Protein AF-A0A6A5GHN6-F1 (afdb_monomer_lite)

InterPro domains:
  IPR012885 Sdz-33, F-box domain [PF07735] (132-190)
  IPR053222 Zygotic Embryogenesis-Associated Protein [PTHR22899] (22-190)

Organism: Caenorhabditis remanei (NCBI:txid31234)

Secondary structure (DSSP, 8-state):
---------------BTTTBEEEEEE-SS-PPP--BTTEEEEEE-HHHHS--HHHHHHHHHHHH--S-EEEEEE-S---THHHHHHTT-S-EEEEEE-TTS-HHHHHHHHHHHGGGBSEEEESS---SSHHHHHHHHTS--SEEEEEGGGSTT----HHHHHH---SEEEEES----HHHHHHHHHHHHHHHHHHTT--

Radius of gyration: 19.31 Å; chains: 1; bounding box: 62×44×47 Å

pLDDT: mean 74.33, std 20.84, range [21.44, 97.12]

Structure (mmCIF, N/CA/C/O backbone):
data_AF-A0A6A5GHN6-F1
#
_entry.id   AF-A0A6A5GHN6-F1
#
loop_
_atom_site.group_PDB
_atom_site.id
_atom_site.type_symbol
_atom_site.label_atom_id
_atom_site.label_alt_id
_atom_site.label_comp_id
_atom_site.label_asym_id
_atom_site.label_entity_id
_atom_site.label_seq_id
_atom_site.pdbx_PDB_ins_code
_atom_site.Cartn_x
_atom_site.Cartn_y
_atom_site.Cartn_z
_atom_site.occupancy
_atom_site.B_iso_or_equiv
_atom_site.auth_seq_id
_atom_site.auth_comp_id
_atom_site.auth_asym_id
_atom_site.auth_atom_id
_atom_site.pdbx_PDB_model_num
ATOM 1 N N . MET A 1 1 ? 20.511 21.324 3.237 1.00 23.14 1 MET A N 1
ATOM 2 C CA . MET A 1 1 ? 21.142 20.360 2.318 1.00 23.14 1 MET A CA 1
ATOM 3 C C . MET A 1 1 ? 19.994 19.611 1.678 1.00 23.14 1 MET A C 1
ATOM 5 O O . MET A 1 1 ? 19.338 18.844 2.365 1.00 23.14 1 MET A O 1
ATOM 9 N N . ILE A 1 2 ? 19.634 20.010 0.461 1.00 21.44 2 ILE A N 1
ATOM 10 C CA . ILE A 1 2 ? 18.519 19.430 -0.289 1.00 21.44 2 ILE A CA 1
ATOM 11 C C . ILE A 1 2 ? 19.122 18.239 -1.021 1.00 21.44 2 ILE A C 1
ATOM 13 O O . ILE A 1 2 ? 20.020 18.425 -1.838 1.00 21.44 2 ILE A O 1
ATOM 17 N N . VAL A 1 3 ? 18.722 17.038 -0.624 1.00 23.34 3 VAL A N 1
ATOM 18 C CA . VAL A 1 3 ? 19.011 15.818 -1.370 1.00 23.34 3 VAL A CA 1
ATOM 19 C C . VAL A 1 3 ? 17.744 15.553 -2.177 1.00 23.34 3 VAL A C 1
ATOM 21 O O . VAL A 1 3 ? 16.746 15.103 -1.620 1.00 23.34 3 VAL A O 1
ATOM 24 N N . ASP A 1 4 ? 17.761 15.955 -3.448 1.00 30.36 4 ASP A N 1
ATOM 25 C CA . ASP A 1 4 ? 16.767 15.541 -4.440 1.00 30.36 4 ASP A CA 1
ATOM 26 C C . ASP A 1 4 ? 16.992 14.050 -4.707 1.00 30.36 4 ASP A C 1
ATOM 28 O O . ASP A 1 4 ? 17.930 13.671 -5.405 1.00 30.36 4 ASP A O 1
ATOM 32 N N . ASN A 1 5 ? 16.168 13.197 -4.101 1.00 32.44 5 ASN A N 1
ATOM 33 C CA . ASN A 1 5 ? 16.196 11.757 -4.329 1.00 32.44 5 ASN A CA 1
ATOM 34 C C . ASN A 1 5 ? 15.092 11.379 -5.329 1.00 32.44 5 ASN A C 1
ATOM 36 O O . ASN A 1 5 ? 13.985 10.999 -4.943 1.00 32.44 5 ASN A O 1
ATOM 40 N N . ASP A 1 6 ? 15.419 11.441 -6.622 1.00 34.06 6 ASP A N 1
ATOM 41 C CA . ASP A 1 6 ? 14.614 10.945 -7.757 1.00 34.06 6 ASP A CA 1
ATOM 42 C C . ASP A 1 6 ? 14.561 9.395 -7.812 1.00 34.06 6 ASP A C 1
ATOM 44 O O . ASP A 1 6 ? 14.607 8.783 -8.877 1.00 34.06 6 ASP A O 1
ATOM 48 N N . HIS A 1 7 ? 14.523 8.704 -6.672 1.00 40.62 7 HIS A N 1
ATOM 49 C CA . HIS A 1 7 ? 14.551 7.240 -6.641 1.00 40.62 7 HIS A CA 1
ATOM 50 C C . HIS A 1 7 ? 13.175 6.646 -6.979 1.00 40.62 7 HIS A C 1
ATOM 52 O O . HIS A 1 7 ? 12.148 7.194 -6.600 1.00 40.62 7 HIS A O 1
ATOM 58 N N . PHE A 1 8 ? 13.143 5.522 -7.694 1.00 39.84 8 PHE A N 1
ATOM 59 C CA . PHE A 1 8 ? 11.939 4.714 -7.879 1.00 39.84 8 PHE A CA 1
ATOM 60 C C . PHE A 1 8 ? 12.312 3.252 -7.783 1.00 39.84 8 PHE A C 1
ATOM 62 O O . PHE A 1 8 ? 12.904 2.730 -8.722 1.00 39.84 8 PHE A O 1
ATOM 69 N N . ASP A 1 9 ? 11.945 2.607 -6.686 1.00 42.88 9 ASP A N 1
ATOM 70 C CA . ASP A 1 9 ? 12.123 1.169 -6.523 1.00 42.88 9 ASP A CA 1
ATOM 71 C C . ASP A 1 9 ? 10.815 0.462 -6.874 1.00 42.88 9 ASP A C 1
ATOM 73 O O . ASP A 1 9 ? 9.755 0.876 -6.405 1.00 42.88 9 ASP A O 1
ATOM 77 N N . VAL A 1 10 ? 10.908 -0.583 -7.698 1.00 41.34 10 VAL A N 1
ATOM 78 C CA . VAL A 1 10 ? 9.821 -1.523 -8.002 1.00 41.34 10 VAL A CA 1
ATOM 79 C C . VAL A 1 10 ? 10.346 -2.930 -7.851 1.00 41.34 10 VAL A C 1
ATOM 81 O O . VAL A 1 10 ? 10.791 -3.559 -8.807 1.00 41.34 10 VAL A O 1
ATOM 84 N N . SER A 1 11 ? 10.230 -3.463 -6.648 1.00 42.34 11 SER A N 1
ATOM 85 C CA . SER A 1 11 ? 10.469 -4.881 -6.420 1.00 42.34 11 SER A CA 1
ATOM 86 C C . SER A 1 11 ? 9.299 -5.697 -6.949 1.00 42.34 11 SER A C 1
ATOM 88 O O . SER A 1 11 ? 8.228 -5.674 -6.358 1.00 42.34 11 SER A O 1
ATOM 90 N N . VAL A 1 12 ? 9.515 -6.408 -8.062 1.00 41.69 12 VAL A N 1
ATOM 91 C CA . VAL A 1 12 ? 8.573 -7.390 -8.616 1.00 41.69 12 VAL A CA 1
ATOM 92 C C . VAL A 1 12 ? 9.013 -8.792 -8.217 1.00 41.69 12 VAL A C 1
ATOM 94 O O . VAL A 1 12 ? 10.046 -9.266 -8.686 1.00 41.69 12 VAL A O 1
ATOM 97 N N . ARG A 1 13 ? 8.225 -9.467 -7.374 1.00 39.72 13 ARG A N 1
ATOM 98 C CA . ARG A 1 13 ? 8.432 -10.887 -7.047 1.00 39.72 13 ARG A CA 1
ATOM 99 C C . ARG A 1 13 ? 7.553 -11.762 -7.946 1.00 39.72 13 ARG A C 1
ATOM 101 O O . ARG A 1 13 ? 6.343 -11.553 -8.021 1.00 39.72 13 ARG A O 1
ATOM 108 N N . PHE A 1 14 ? 8.151 -12.763 -8.585 1.00 34.31 14 PHE A N 1
ATOM 109 C CA . PHE A 1 14 ? 7.440 -13.833 -9.289 1.00 34.31 14 PHE A CA 1
ATOM 110 C C . PHE A 1 14 ? 7.629 -15.137 -8.512 1.00 34.31 14 PHE A C 1
ATOM 112 O O . PHE A 1 14 ? 8.767 -15.509 -8.233 1.00 34.31 14 PHE A O 1
ATOM 119 N N . GLU A 1 15 ? 6.546 -15.831 -8.159 1.00 32.88 15 GLU A N 1
ATOM 120 C CA . GLU A 1 15 ? 6.630 -17.216 -7.686 1.00 32.88 15 GLU A CA 1
ATOM 121 C C . GLU A 1 15 ? 6.220 -18.151 -8.821 1.00 32.88 15 GLU A C 1
ATOM 123 O O . GLU A 1 15 ? 5.037 -18.326 -9.111 1.00 32.88 15 GLU A O 1
ATOM 128 N N . TRP A 1 16 ? 7.204 -18.795 -9.453 1.00 28.53 16 TRP A N 1
ATOM 129 C CA . TRP A 1 16 ? 6.937 -20.088 -10.072 1.00 28.53 16 TRP A CA 1
ATOM 130 C C . TRP A 1 16 ? 6.946 -21.136 -8.957 1.00 28.53 16 TRP A C 1
ATOM 132 O O . TRP A 1 16 ? 7.770 -21.072 -8.047 1.00 28.53 16 TRP A O 1
ATOM 142 N N . CYS A 1 17 ? 6.009 -22.085 -8.996 1.00 31.08 17 CYS A N 1
ATOM 143 C CA . CYS A 1 17 ? 5.884 -23.172 -8.024 1.00 31.08 17 CYS A CA 1
ATOM 144 C C . CYS A 1 17 ? 7.248 -23.827 -7.707 1.00 31.08 17 CYS A C 1
ATOM 146 O O . CYS A 1 17 ? 7.702 -24.668 -8.483 1.00 31.08 17 CYS A O 1
ATOM 148 N N . ARG A 1 18 ? 7.827 -23.444 -6.550 1.00 31.31 18 ARG A N 1
ATOM 149 C CA . ARG A 1 18 ? 9.074 -23.860 -5.856 1.00 31.31 18 ARG A CA 1
ATOM 150 C C . ARG A 1 18 ? 9.992 -22.656 -5.598 1.00 31.31 18 ARG A C 1
ATOM 152 O O . ARG A 1 18 ? 10.897 -22.418 -6.374 1.00 31.31 18 ARG A O 1
ATOM 159 N N . ALA A 1 19 ? 9.746 -21.950 -4.489 1.00 34.22 19 ALA A N 1
ATOM 160 C CA . ALA A 1 19 ? 10.687 -21.188 -3.642 1.00 34.22 19 ALA A CA 1
ATOM 161 C C . ALA A 1 19 ? 11.939 -20.520 -4.273 1.00 34.22 19 ALA A C 1
ATOM 163 O O . ALA A 1 19 ? 12.958 -20.382 -3.601 1.00 34.22 19 ALA A O 1
ATOM 164 N N . GLU A 1 20 ? 11.868 -20.066 -5.519 1.00 39.41 20 GLU A N 1
ATOM 165 C CA . GLU A 1 20 ? 12.903 -19.295 -6.199 1.00 39.41 20 GLU A CA 1
ATOM 166 C C . GLU A 1 20 ? 12.237 -18.023 -6.726 1.00 39.41 20 GLU A C 1
ATOM 168 O O . GLU A 1 20 ? 11.388 -18.069 -7.615 1.00 39.41 20 GLU A O 1
ATOM 173 N N . GLY A 1 21 ? 12.569 -16.885 -6.114 1.00 41.06 21 GLY A N 1
ATOM 174 C CA . GLY A 1 21 ? 12.041 -15.575 -6.484 1.00 41.06 21 GLY A CA 1
ATOM 175 C C . GLY A 1 21 ? 13.171 -14.650 -6.916 1.00 41.06 21 GLY A C 1
ATOM 176 O O . GLY A 1 21 ? 14.205 -14.566 -6.251 1.00 41.06 21 GLY A O 1
ATOM 177 N N .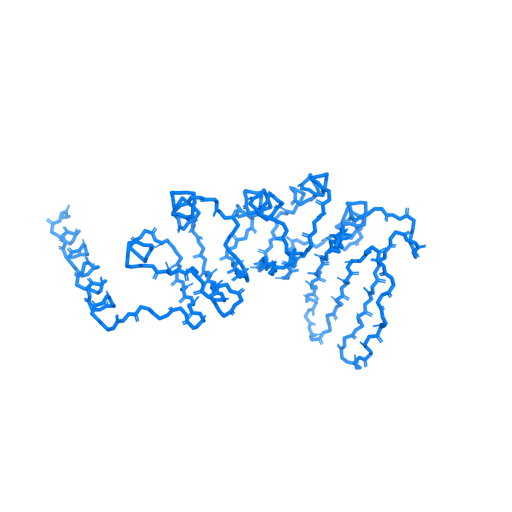 LEU A 1 22 ? 12.975 -13.937 -8.021 1.00 47.72 22 LEU A N 1
ATOM 178 C CA . LEU A 1 22 ? 13.849 -12.835 -8.418 1.00 47.72 22 LEU A CA 1
ATOM 179 C C . LEU A 1 22 ? 13.314 -11.554 -7.778 1.00 47.72 22 LEU A C 1
ATOM 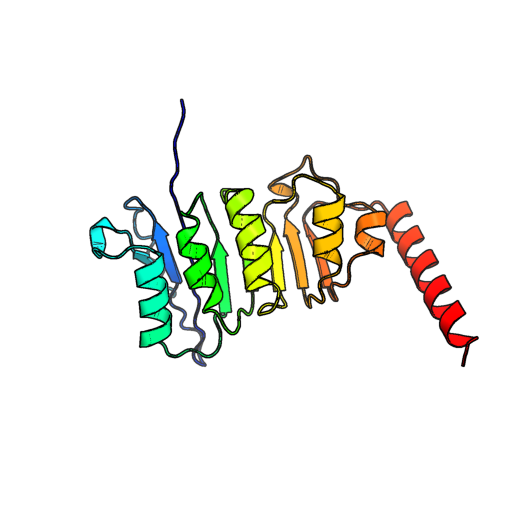181 O O . LEU A 1 22 ? 12.111 -11.305 -7.818 1.00 47.72 22 LEU A O 1
ATOM 185 N N . LYS A 1 23 ? 14.203 -10.779 -7.151 1.00 51.06 23 LYS A N 1
ATOM 186 C CA . LYS A 1 23 ? 13.906 -9.432 -6.659 1.00 51.06 23 LYS A CA 1
ATOM 187 C C . LYS A 1 23 ? 14.682 -8.451 -7.515 1.00 51.06 23 LYS A C 1
ATOM 189 O O . LYS A 1 23 ? 15.912 -8.519 -7.586 1.00 51.06 23 LYS A O 1
ATOM 194 N N . TYR A 1 24 ? 13.954 -7.571 -8.176 1.00 55.91 24 TYR A N 1
ATOM 195 C CA . TYR A 1 24 ? 14.536 -6.542 -9.017 1.00 55.91 24 TYR A CA 1
ATOM 196 C C . TYR A 1 24 ? 14.391 -5.203 -8.321 1.00 55.91 24 TYR A C 1
ATOM 198 O O . TYR A 1 24 ? 13.278 -4.811 -8.018 1.00 55.91 24 TYR A O 1
ATOM 206 N N . PHE A 1 25 ? 15.499 -4.525 -8.051 1.00 51.06 25 PHE A N 1
ATOM 207 C CA . PHE A 1 25 ? 15.474 -3.185 -7.473 1.00 51.06 25 PHE A CA 1
ATOM 208 C C . PHE A 1 25 ? 15.698 -2.177 -8.584 1.00 51.06 25 PHE A C 1
ATOM 210 O O . PHE A 1 25 ? 16.578 -2.381 -9.422 1.00 51.06 25 PHE A O 1
ATOM 217 N N . PHE A 1 26 ? 14.944 -1.086 -8.586 1.00 54.56 26 PHE A N 1
ATOM 218 C CA . PHE A 1 26 ? 15.193 0.008 -9.517 1.00 54.56 26 PHE A CA 1
ATOM 219 C C . PHE A 1 26 ? 15.742 1.199 -8.734 1.00 54.56 26 PHE A C 1
ATOM 221 O O . PHE A 1 26 ? 15.192 1.593 -7.717 1.00 54.56 26 PHE A O 1
ATOM 228 N N . ASN A 1 27 ? 16.891 1.723 -9.151 1.00 48.34 27 ASN A N 1
ATOM 229 C CA . ASN A 1 27 ? 17.526 2.867 -8.496 1.00 48.34 27 ASN A CA 1
ATOM 230 C C . ASN A 1 27 ? 17.966 3.876 -9.556 1.00 48.34 27 ASN A C 1
ATOM 232 O O . ASN A 1 27 ? 18.156 3.519 -10.715 1.00 48.34 27 ASN A O 1
ATOM 236 N N . THR A 1 28 ? 18.139 5.142 -9.187 1.00 39.94 28 THR A N 1
ATOM 237 C CA . THR A 1 28 ? 18.822 6.117 -10.060 1.00 39.94 28 THR A CA 1
ATOM 238 C C . THR A 1 28 ? 20.337 6.103 -9.877 1.00 39.94 28 THR A C 1
ATOM 240 O O . THR A 1 28 ? 21.044 6.597 -10.745 1.00 39.94 28 THR A O 1
ATOM 243 N N . GLU A 1 29 ? 20.835 5.466 -8.813 1.00 40.66 29 GLU A N 1
ATOM 244 C CA . GLU A 1 29 ? 22.260 5.337 -8.495 1.00 40.66 29 GLU A CA 1
ATOM 245 C C . GLU A 1 29 ? 22.673 3.863 -8.319 1.00 40.66 29 GLU A C 1
ATOM 247 O O . GLU A 1 29 ? 21.842 2.960 -8.180 1.00 40.66 29 GLU A O 1
ATOM 252 N N . ASN A 1 30 ? 23.977 3.584 -8.360 1.00 44.19 30 ASN A N 1
ATOM 253 C CA . ASN A 1 30 ? 24.524 2.240 -8.162 1.00 44.19 30 ASN A CA 1
ATOM 254 C C . ASN A 1 30 ? 24.578 1.879 -6.664 1.00 44.19 30 ASN A C 1
ATOM 256 O O . ASN A 1 30 ? 25.466 2.334 -5.946 1.00 44.19 30 ASN A O 1
ATOM 260 N N . VAL A 1 31 ? 23.670 1.015 -6.197 1.00 50.28 31 VAL A N 1
ATOM 261 C CA . VAL A 1 31 ? 23.711 0.433 -4.839 1.00 50.28 31 VAL A CA 1
ATOM 262 C C . VAL A 1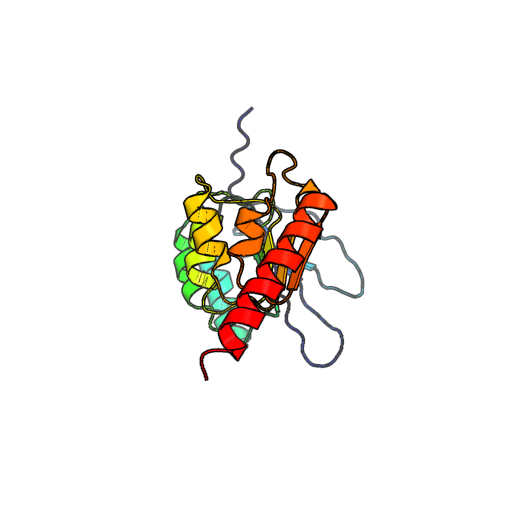 31 ? 24.493 -0.894 -4.865 1.00 50.28 31 VAL A C 1
ATOM 264 O O . VAL A 1 31 ? 24.285 -1.687 -5.788 1.00 50.28 31 VAL A O 1
ATOM 267 N N . PRO A 1 32 ? 25.387 -1.179 -3.892 1.00 50.12 32 PRO A N 1
ATOM 268 C CA . PRO A 1 32 ? 26.122 -2.443 -3.842 1.00 50.12 32 PRO A CA 1
ATOM 269 C C . PRO A 1 32 ? 25.181 -3.653 -3.773 1.00 50.12 32 PRO A C 1
ATOM 271 O O . PRO A 1 32 ? 24.308 -3.709 -2.910 1.00 50.12 32 PRO A O 1
ATOM 274 N N . ASN A 1 33 ? 25.389 -4.642 -4.648 1.00 53.19 33 ASN A N 1
ATOM 275 C CA . ASN A 1 33 ? 24.640 -5.902 -4.624 1.00 53.19 33 ASN A CA 1
ATOM 276 C C . ASN A 1 33 ? 24.859 -6.635 -3.288 1.00 53.19 33 ASN A C 1
ATOM 278 O O . ASN A 1 33 ? 25.983 -7.043 -2.980 1.00 53.19 33 ASN A O 1
ATOM 282 N N . LEU A 1 34 ? 23.789 -6.853 -2.522 1.00 49.34 34 LEU A N 1
ATOM 283 C CA . LEU A 1 34 ? 23.797 -7.714 -1.341 1.00 49.34 34 LEU A CA 1
ATOM 284 C C . LEU A 1 34 ? 23.504 -9.151 -1.795 1.00 49.34 34 LEU A C 1
ATOM 286 O O . LEU A 1 34 ? 22.380 -9.521 -2.109 1.00 49.34 34 LEU A O 1
ATOM 290 N N . VAL A 1 35 ? 24.540 -9.985 -1.893 1.00 39.56 35 VAL A N 1
ATOM 291 C CA . VAL A 1 35 ? 24.377 -11.368 -2.365 1.00 39.56 35 VAL A CA 1
ATOM 292 C C . VAL A 1 35 ? 23.944 -12.263 -1.203 1.00 39.56 35 VAL A C 1
ATOM 294 O O . VAL A 1 35 ? 24.737 -12.535 -0.302 1.00 39.56 35 VAL A O 1
ATOM 297 N N . ASN A 1 36 ? 22.714 -12.780 -1.247 1.00 41.12 36 ASN A N 1
ATOM 298 C CA . ASN A 1 36 ? 22.279 -13.906 -0.421 1.00 41.12 36 ASN A CA 1
ATOM 299 C C . ASN A 1 36 ? 21.852 -15.067 -1.333 1.00 41.12 36 ASN A C 1
ATOM 301 O O . ASN A 1 36 ? 21.099 -14.881 -2.279 1.00 41.12 36 ASN A O 1
ATOM 305 N N . VAL A 1 37 ? 22.340 -16.278 -1.067 1.00 35.94 37 VAL A N 1
ATOM 306 C CA . VAL A 1 37 ? 22.353 -17.415 -2.016 1.00 35.94 37 VAL A CA 1
ATOM 307 C C . VAL A 1 37 ? 20.949 -17.927 -2.404 1.00 35.94 37 VAL A C 1
ATOM 309 O O . VAL A 1 37 ? 20.817 -18.675 -3.367 1.00 35.94 37 VAL A O 1
ATOM 312 N N . MET A 1 38 ? 19.888 -17.484 -1.718 1.00 39.22 38 MET A N 1
ATOM 313 C CA . MET A 1 38 ? 18.491 -17.835 -2.028 1.00 39.22 38 MET A CA 1
ATOM 314 C C . MET A 1 38 ? 17.734 -16.785 -2.864 1.00 39.22 38 MET A C 1
ATOM 316 O O . MET A 1 38 ? 16.636 -17.072 -3.329 1.00 39.22 38 MET A O 1
ATOM 320 N N . PHE A 1 39 ? 18.297 -15.591 -3.083 1.00 44.75 39 PHE A N 1
ATOM 321 C CA . PHE A 1 39 ? 17.674 -14.520 -3.867 1.00 44.75 39 PHE A CA 1
ATOM 322 C C . PHE A 1 39 ? 18.726 -13.872 -4.770 1.00 44.75 39 PHE A C 1
ATOM 324 O O . PHE A 1 39 ? 19.699 -13.300 -4.286 1.00 44.75 39 PHE A O 1
ATOM 331 N N . GLN A 1 40 ? 18.544 -13.927 -6.093 1.00 49.19 40 GLN A N 1
ATOM 332 C CA . GLN A 1 40 ? 19.329 -13.058 -6.969 1.00 49.19 40 GLN A CA 1
ATOM 333 C C . GLN A 1 40 ? 18.712 -11.663 -6.926 1.00 49.19 40 GLN A C 1
ATOM 335 O O . GLN A 1 40 ? 17.753 -11.375 -7.641 1.00 49.19 40 GLN A O 1
ATOM 340 N N . GLU A 1 41 ? 19.258 -10.822 -6.057 1.00 53.91 41 GLU A N 1
ATOM 341 C CA . GLU A 1 41 ? 18.979 -9.392 -6.045 1.00 53.91 41 GLU A CA 1
ATOM 342 C C . GLU A 1 41 ? 19.691 -8.764 -7.244 1.00 53.91 41 GLU A C 1
ATOM 344 O O . GLU A 1 41 ? 20.914 -8.866 -7.384 1.00 53.91 41 GLU A O 1
ATOM 349 N N . ARG A 1 42 ? 18.919 -8.178 -8.163 1.00 55.47 42 ARG A N 1
ATOM 350 C CA . ARG A 1 42 ? 19.471 -7.434 -9.297 1.00 55.47 42 ARG A CA 1
ATOM 351 C C . ARG A 1 42 ? 18.957 -6.011 -9.280 1.00 55.47 42 ARG A C 1
ATOM 353 O O . ARG A 1 42 ? 17.768 -5.778 -9.471 1.00 55.47 42 ARG A O 1
ATOM 360 N N . THR A 1 43 ? 19.882 -5.078 -9.100 1.00 56.47 43 THR A N 1
ATOM 361 C CA . THR A 1 43 ? 19.602 -3.652 -9.221 1.00 56.47 43 THR A CA 1
ATOM 362 C C . THR A 1 43 ? 19.736 -3.221 -10.676 1.00 56.47 43 THR A C 1
ATOM 364 O O . THR A 1 43 ? 20.792 -3.389 -11.290 1.00 56.47 43 THR A O 1
ATOM 367 N N . PHE A 1 44 ? 18.679 -2.640 -11.226 1.00 58.03 44 PHE A N 1
ATOM 368 C CA . PHE A 1 44 ? 18.674 -2.005 -12.534 1.00 58.03 44 PHE A CA 1
ATOM 369 C C . PHE A 1 44 ? 18.547 -0.494 -12.365 1.00 58.03 44 PHE A C 1
ATOM 371 O O . PHE A 1 44 ? 17.689 0.004 -11.646 1.00 58.03 44 PHE A O 1
ATOM 378 N N . ASN A 1 45 ? 19.403 0.251 -13.047 1.00 57.72 45 ASN A N 1
ATOM 379 C CA . ASN A 1 45 ? 19.306 1.701 -13.135 1.00 57.72 45 ASN A CA 1
ATOM 380 C C . ASN A 1 45 ? 19.465 2.127 -14.594 1.00 57.72 45 ASN A C 1
ATOM 382 O O . ASN A 1 45 ? 19.837 1.314 -15.453 1.00 57.72 45 ASN A O 1
ATOM 386 N N . HIS A 1 46 ? 19.156 3.391 -14.885 1.00 55.94 46 HIS A N 1
ATOM 387 C CA . HIS A 1 46 ? 19.272 3.912 -16.245 1.00 55.94 46 HIS A CA 1
ATOM 388 C C . HIS A 1 46 ? 20.702 3.760 -16.788 1.00 55.94 46 HIS A C 1
ATOM 390 O O . HIS A 1 46 ? 20.878 3.368 -17.937 1.00 55.94 46 HIS A O 1
ATOM 396 N N . GLU A 1 47 ? 21.723 3.965 -15.953 1.00 61.34 47 GLU A N 1
ATOM 397 C CA . GLU A 1 47 ? 23.136 3.858 -16.344 1.00 61.34 47 GLU A CA 1
ATOM 398 C C . GLU A 1 47 ? 23.535 2.441 -16.788 1.00 61.34 47 GLU A C 1
ATOM 400 O O . GLU A 1 47 ? 24.248 2.273 -17.775 1.00 61.34 47 GLU A O 1
ATOM 405 N N . ASN A 1 48 ? 23.031 1.411 -16.108 1.00 66.00 48 ASN A N 1
ATOM 406 C CA . ASN A 1 48 ? 23.389 0.012 -16.354 1.00 66.00 48 ASN A CA 1
ATOM 407 C C . ASN A 1 48 ? 22.599 -0.617 -17.508 1.00 66.00 48 ASN A C 1
ATOM 409 O O . ASN A 1 48 ? 22.936 -1.710 -17.963 1.00 66.00 48 ASN A O 1
ATOM 413 N N . THR A 1 49 ? 21.516 0.023 -17.951 1.00 70.44 49 THR A N 1
ATOM 414 C CA . THR A 1 49 ? 20.532 -0.610 -18.841 1.00 70.44 49 THR A CA 1
ATOM 415 C C . THR A 1 49 ? 20.105 0.236 -20.034 1.00 70.44 49 THR A C 1
ATOM 417 O O . THR A 1 49 ? 19.584 -0.308 -21.003 1.00 70.44 49 THR A O 1
ATOM 420 N N . GLY A 1 50 ? 20.293 1.555 -19.969 1.00 76.31 50 GLY A N 1
ATOM 421 C CA . GLY A 1 50 ? 19.822 2.515 -20.965 1.00 76.31 50 GLY A CA 1
ATOM 422 C C . GLY A 1 50 ? 18.302 2.711 -21.007 1.00 76.31 50 GLY A C 1
ATOM 423 O O . GLY A 1 50 ? 17.825 3.497 -21.821 1.00 76.31 50 GLY A O 1
ATOM 424 N N . LEU A 1 51 ? 17.530 2.033 -20.155 1.00 76.19 51 LEU A N 1
ATOM 425 C CA . LEU A 1 51 ? 16.068 2.123 -20.131 1.00 76.19 51 LEU A CA 1
ATOM 426 C C . LEU A 1 51 ? 15.598 2.968 -18.944 1.00 76.19 51 LEU A C 1
ATOM 428 O O . LEU A 1 51 ? 16.244 3.011 -17.895 1.00 76.19 51 LEU A O 1
ATOM 432 N N . SER A 1 52 ? 14.480 3.669 -19.112 1.00 75.31 52 SER A N 1
ATOM 433 C CA . SER A 1 52 ? 13.779 4.309 -17.997 1.00 75.31 52 SER A CA 1
ATOM 434 C C . SER A 1 52 ? 13.036 3.263 -17.150 1.00 75.31 52 SER A C 1
ATOM 436 O O . SER A 1 52 ? 12.799 2.147 -17.625 1.00 75.31 52 SER A O 1
ATOM 438 N N . PRO A 1 53 ? 12.611 3.594 -15.917 1.00 72.12 53 PRO A N 1
ATOM 439 C CA . PRO A 1 53 ? 11.840 2.650 -15.112 1.00 72.12 53 PRO A CA 1
ATOM 440 C C . PRO A 1 53 ? 10.524 2.202 -15.768 1.00 72.12 53 PRO A C 1
ATOM 442 O O . PRO A 1 53 ? 10.176 1.027 -15.691 1.00 72.12 53 PRO A O 1
ATOM 445 N N . SER A 1 54 ? 9.834 3.103 -16.479 1.00 77.38 54 SER A N 1
ATOM 446 C CA . SER A 1 54 ? 8.637 2.777 -17.268 1.00 77.38 54 SER A CA 1
ATOM 447 C C . SER A 1 54 ? 8.939 1.746 -18.358 1.00 77.38 54 SER A C 1
ATOM 449 O O . SER A 1 54 ? 8.307 0.696 -18.413 1.00 77.38 54 SER A O 1
ATOM 451 N N . GLN A 1 55 ? 9.969 1.991 -19.177 1.00 82.50 55 GLN A N 1
ATOM 452 C CA . GLN A 1 55 ? 10.363 1.078 -20.260 1.00 82.50 55 GLN A CA 1
ATOM 453 C C . GLN A 1 55 ? 10.781 -0.298 -19.732 1.00 82.50 55 GLN A C 1
ATOM 455 O O . GLN A 1 55 ? 10.531 -1.321 -20.368 1.00 82.50 55 GLN A O 1
ATOM 460 N N . TRP A 1 56 ? 11.413 -0.339 -18.560 1.00 76.25 56 TRP A N 1
ATOM 461 C CA . TRP A 1 56 ? 11.746 -1.597 -17.906 1.00 76.25 56 TRP A CA 1
ATOM 462 C C . TRP A 1 56 ? 10.524 -2.356 -17.425 1.00 76.25 56 TRP A C 1
ATOM 464 O O . TRP A 1 56 ? 10.449 -3.559 -17.660 1.00 76.25 56 TRP A O 1
ATOM 474 N N . LEU A 1 57 ? 9.578 -1.689 -16.763 1.00 77.62 57 LEU A N 1
ATOM 475 C CA . LEU A 1 57 ? 8.359 -2.343 -16.304 1.00 77.62 57 LEU A CA 1
ATOM 476 C C . LEU A 1 57 ? 7.553 -2.884 -17.495 1.00 77.62 57 LEU A C 1
ATOM 478 O O . LEU A 1 57 ? 7.144 -4.041 -17.457 1.00 77.62 57 LEU A O 1
ATOM 482 N N . GLU A 1 58 ? 7.425 -2.122 -18.586 1.00 84.62 58 GLU A N 1
ATOM 483 C CA . GLU A 1 58 ? 6.846 -2.615 -19.847 1.00 84.62 58 GLU A CA 1
ATOM 484 C C . GLU A 1 58 ? 7.572 -3.867 -20.347 1.00 84.62 58 GLU A C 1
ATOM 486 O O . GLU A 1 58 ? 6.942 -4.878 -20.651 1.00 84.62 58 GLU A O 1
ATOM 491 N N . ARG A 1 59 ? 8.910 -3.833 -20.377 1.00 82.88 59 ARG A N 1
ATOM 492 C CA . ARG A 1 59 ? 9.721 -4.969 -20.819 1.00 82.88 59 ARG A CA 1
ATOM 493 C C . ARG A 1 59 ? 9.561 -6.188 -19.914 1.00 82.88 59 ARG A C 1
ATOM 495 O O . ARG A 1 59 ? 9.551 -7.305 -20.418 1.00 82.88 59 ARG A O 1
ATOM 502 N N . VAL A 1 60 ? 9.459 -6.001 -18.600 1.00 76.88 60 VAL A N 1
ATOM 503 C CA . VAL A 1 60 ? 9.216 -7.092 -17.649 1.00 76.88 60 VAL A CA 1
ATOM 504 C C . VAL A 1 60 ? 7.858 -7.718 -17.928 1.00 76.88 60 VAL A C 1
ATOM 506 O O . VAL A 1 60 ? 7.796 -8.931 -18.080 1.00 76.88 60 VAL A O 1
ATOM 509 N N . LEU A 1 61 ? 6.802 -6.914 -18.055 1.00 78.75 61 LEU A N 1
ATOM 510 C CA . LEU A 1 61 ? 5.460 -7.415 -18.357 1.00 78.75 61 LEU A CA 1
ATOM 511 C C . LEU A 1 61 ? 5.425 -8.176 -19.694 1.00 78.75 61 LEU A C 1
ATOM 513 O O . LEU A 1 61 ? 4.850 -9.261 -19.760 1.00 78.75 61 LEU A O 1
ATOM 517 N N . ASP A 1 62 ? 6.103 -7.656 -20.720 1.00 85.00 62 ASP A N 1
ATOM 518 C CA . ASP A 1 62 ? 6.236 -8.280 -22.044 1.00 85.00 62 ASP A CA 1
ATOM 519 C C . ASP A 1 62 ? 7.010 -9.612 -22.006 1.00 85.00 62 ASP A C 1
ATOM 521 O O . ASP A 1 62 ? 6.574 -10.611 -22.574 1.00 85.00 62 ASP A O 1
ATOM 525 N N . VAL A 1 63 ? 8.151 -9.664 -21.306 1.00 78.56 63 VAL A N 1
ATOM 526 C CA . VAL A 1 63 ? 9.000 -10.870 -21.236 1.00 78.56 63 VAL A CA 1
ATOM 527 C C . VAL A 1 63 ? 8.393 -11.948 -20.356 1.00 78.56 63 VAL A C 1
ATOM 529 O O . VAL A 1 63 ? 8.455 -13.128 -20.703 1.00 78.56 63 VAL A O 1
ATOM 532 N N . THR A 1 64 ? 7.897 -11.574 -19.176 1.00 70.88 64 THR A N 1
ATOM 533 C CA . THR A 1 64 ? 7.442 -12.557 -18.191 1.00 70.88 64 THR A CA 1
ATOM 534 C C . THR A 1 64 ? 6.045 -13.061 -18.504 1.00 70.88 64 THR A C 1
ATOM 536 O O . THR A 1 64 ? 5.712 -14.168 -18.081 1.00 70.88 64 THR A O 1
ATOM 539 N N . ASN A 1 65 ? 5.238 -12.275 -19.232 1.00 72.62 65 ASN A N 1
ATOM 540 C CA . ASN A 1 65 ? 3.852 -12.586 -19.578 1.00 72.62 65 ASN A CA 1
ATOM 541 C C . ASN A 1 65 ? 3.045 -13.082 -18.359 1.00 72.62 65 ASN A C 1
ATOM 543 O O . ASN A 1 65 ? 2.232 -14.003 -18.449 1.00 72.62 65 ASN A O 1
ATOM 547 N N . CYS A 1 66 ? 3.345 -12.531 -17.181 1.00 69.25 66 CYS A N 1
ATOM 548 C CA . CYS A 1 66 ? 2.749 -12.964 -15.927 1.00 69.25 66 CYS A CA 1
ATOM 549 C C . CYS A 1 66 ? 1.364 -12.351 -15.739 1.00 69.25 66 CYS A C 1
ATOM 551 O O . CYS A 1 66 ? 1.172 -11.150 -15.904 1.00 69.25 66 CYS A O 1
ATOM 553 N N . GLU A 1 67 ? 0.413 -13.177 -15.304 1.00 73.19 67 GLU A N 1
ATOM 554 C CA . GLU A 1 67 ? -0.960 -12.741 -15.027 1.00 73.19 67 GLU A CA 1
ATOM 555 C C . GLU A 1 67 ? -1.076 -11.888 -13.756 1.00 73.19 67 GLU A C 1
ATOM 557 O O . GLU A 1 67 ? -2.081 -11.208 -13.566 1.00 73.19 67 GLU A O 1
ATOM 562 N N . SER A 1 68 ? -0.083 -11.945 -12.862 1.00 78.81 68 SER A N 1
ATOM 563 C CA . SER A 1 68 ? -0.055 -11.156 -11.631 1.00 78.81 68 SER A CA 1
ATOM 564 C C . SER A 1 68 ? 1.352 -10.931 -11.101 1.00 78.81 68 SER A C 1
ATOM 566 O O . SER A 1 68 ? 2.188 -11.833 -11.169 1.00 78.81 68 SER A O 1
ATOM 568 N N . LEU A 1 69 ? 1.574 -9.7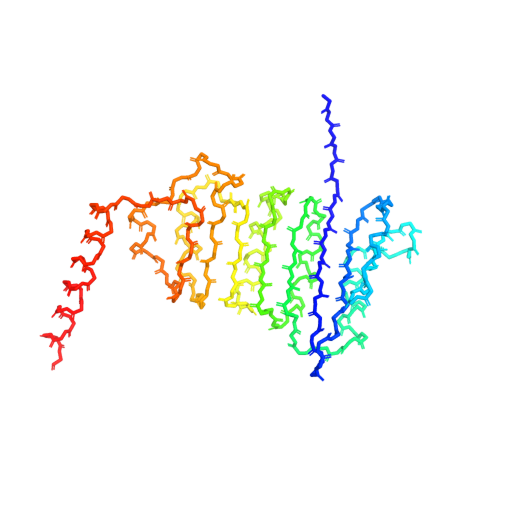72 -10.482 1.00 81.06 69 LEU A N 1
ATOM 569 C CA . LEU A 1 69 ? 2.780 -9.487 -9.704 1.00 81.06 69 LEU A CA 1
ATOM 570 C C . LEU A 1 69 ? 2.535 -9.792 -8.225 1.00 81.06 69 LEU A C 1
ATOM 572 O O . LEU A 1 69 ? 1.528 -9.351 -7.673 1.00 81.06 69 LEU A O 1
ATOM 576 N N . GLN A 1 70 ? 3.437 -10.528 -7.569 1.00 77.75 70 GLN A N 1
ATOM 577 C CA . GLN A 1 70 ? 3.219 -10.937 -6.176 1.00 77.75 70 GLN A CA 1
ATOM 578 C C . GLN A 1 70 ? 3.420 -9.776 -5.198 1.00 77.75 70 GLN A C 1
ATOM 580 O O . GLN A 1 70 ? 2.598 -9.533 -4.320 1.00 77.75 70 GLN A O 1
ATOM 585 N N . GLU A 1 71 ? 4.519 -9.055 -5.350 1.00 81.19 71 GLU A N 1
ATOM 586 C CA . GLU A 1 71 ? 4.807 -7.859 -4.572 1.00 81.19 71 GLU A CA 1
ATOM 587 C C . GLU A 1 71 ? 5.169 -6.750 -5.546 1.00 81.19 71 GLU A C 1
ATOM 589 O O . GLU A 1 71 ? 5.834 -7.012 -6.548 1.00 81.19 71 GLU A O 1
ATOM 594 N N . VAL A 1 72 ? 4.699 -5.544 -5.250 1.00 84.38 72 VAL A N 1
ATOM 595 C CA . VAL A 1 72 ? 5.116 -4.295 -5.881 1.00 84.38 72 VAL A CA 1
ATOM 596 C C . VAL A 1 72 ? 5.459 -3.346 -4.748 1.00 84.38 72 VAL A C 1
ATOM 598 O O . VAL A 1 72 ? 4.615 -3.064 -3.900 1.00 84.38 72 VAL A O 1
ATOM 601 N N . PHE A 1 73 ? 6.698 -2.882 -4.715 1.00 84.62 73 PHE A N 1
ATOM 602 C CA . PHE A 1 73 ? 7.143 -1.842 -3.794 1.00 84.62 73 PHE A CA 1
ATOM 603 C C . PHE A 1 73 ? 7.196 -0.533 -4.563 1.00 84.62 73 PHE A C 1
ATOM 605 O O . PHE A 1 73 ? 7.526 -0.557 -5.741 1.00 84.62 73 PHE A O 1
ATOM 612 N N . LEU A 1 74 ? 6.813 0.572 -3.935 1.00 85.50 74 LEU A N 1
ATOM 613 C CA . LEU A 1 74 ? 6.924 1.910 -4.499 1.00 85.50 74 LEU A CA 1
ATOM 614 C C . LEU A 1 74 ? 7.736 2.763 -3.526 1.00 85.50 74 LEU A C 1
ATOM 616 O O . LEU A 1 74 ? 7.281 3.007 -2.406 1.00 85.50 74 LEU A O 1
ATOM 620 N N . CYS A 1 75 ? 8.918 3.194 -3.963 1.00 81.00 75 CYS A N 1
ATOM 621 C CA . CYS A 1 75 ? 9.852 4.020 -3.188 1.00 81.00 75 CYS A CA 1
ATOM 622 C C . CYS A 1 75 ? 10.172 5.336 -3.908 1.00 81.00 75 CYS A C 1
ATOM 624 O O . CYS A 1 75 ? 9.954 5.457 -5.115 1.00 81.00 75 CYS A O 1
ATOM 626 N N . GLY A 1 76 ? 10.739 6.285 -3.161 1.00 75.88 76 GLY A N 1
ATOM 627 C CA . GLY A 1 76 ? 11.277 7.557 -3.650 1.00 75.88 76 GLY A CA 1
ATOM 628 C C . GLY A 1 76 ? 10.295 8.474 -4.400 1.00 75.88 76 GLY A C 1
ATOM 629 O O . GLY A 1 76 ? 9.095 8.501 -4.139 1.00 75.88 76 GLY A O 1
ATOM 630 N N . SER A 1 77 ? 10.796 9.286 -5.332 1.00 72.69 77 SER A N 1
ATOM 631 C CA . SER A 1 77 ? 10.002 10.266 -6.091 1.00 72.69 77 SER A CA 1
ATOM 632 C C . SER A 1 77 ? 10.050 10.001 -7.600 1.00 72.69 77 SER A C 1
ATOM 634 O O . SER A 1 77 ? 10.673 10.754 -8.347 1.00 72.69 77 SER A O 1
ATOM 636 N N . PRO A 1 78 ? 9.384 8.947 -8.093 1.00 69.06 78 PRO A N 1
ATOM 637 C CA . PRO A 1 78 ? 9.386 8.613 -9.509 1.00 69.06 78 PRO A CA 1
ATOM 638 C C . PRO A 1 78 ? 8.677 9.700 -10.303 1.00 69.06 78 PRO A C 1
ATOM 640 O O . PRO A 1 78 ? 7.700 10.301 -9.844 1.00 69.06 78 PRO A O 1
ATOM 643 N N . LYS A 1 79 ? 9.095 9.891 -11.555 1.00 69.31 79 LYS A N 1
ATOM 644 C CA . LYS A 1 79 ? 8.323 10.717 -12.485 1.00 69.31 79 LYS A CA 1
ATOM 645 C C . LYS A 1 79 ? 6.921 10.134 -12.645 1.00 69.31 79 LYS A C 1
ATOM 647 O O . LYS A 1 79 ? 6.766 8.932 -12.838 1.00 69.31 79 LYS A O 1
ATOM 652 N N . LEU A 1 80 ? 5.907 10.999 -12.673 1.00 67.38 80 LEU A N 1
ATOM 653 C CA . LEU A 1 80 ? 4.504 10.601 -12.856 1.00 67.38 80 LEU A CA 1
ATOM 654 C C . LEU A 1 80 ? 4.250 9.800 -14.147 1.00 67.38 80 LEU A C 1
ATOM 656 O O . LEU A 1 80 ? 3.259 9.085 -14.228 1.00 67.38 80 LEU A O 1
ATOM 660 N N . GLU A 1 81 ? 5.140 9.856 -15.142 1.00 70.44 81 GLU A N 1
ATOM 661 C CA . GLU A 1 81 ? 5.080 9.004 -16.344 1.00 70.44 81 GLU A CA 1
ATOM 662 C C . GLU A 1 81 ? 5.092 7.500 -16.018 1.00 70.44 81 GLU A C 1
ATOM 664 O O . GLU A 1 81 ? 4.523 6.696 -16.755 1.00 70.44 81 GLU A O 1
ATOM 669 N N . VAL A 1 82 ? 5.676 7.113 -14.882 1.00 76.00 82 VAL A N 1
ATOM 670 C CA . VAL A 1 82 ? 5.632 5.747 -14.349 1.00 76.00 82 VAL A CA 1
ATOM 671 C C . VAL A 1 82 ? 4.199 5.301 -14.047 1.00 76.00 82 VAL A C 1
ATOM 673 O O . VAL A 1 82 ? 3.867 4.132 -14.242 1.00 76.00 82 VAL A O 1
ATOM 676 N N . CYS A 1 83 ? 3.313 6.217 -13.642 1.00 81.31 83 CYS A N 1
ATOM 677 C CA . CYS A 1 83 ? 1.911 5.902 -13.366 1.00 81.31 83 CYS A CA 1
ATOM 678 C C . CYS A 1 83 ? 1.191 5.331 -14.597 1.00 81.31 83 CYS A C 1
ATOM 680 O O . CYS A 1 83 ? 0.365 4.433 -14.449 1.00 81.31 83 CYS A O 1
ATOM 682 N N . ASN A 1 84 ? 1.543 5.782 -15.808 1.00 83.19 84 ASN A N 1
ATOM 683 C CA . ASN A 1 84 ? 0.986 5.219 -17.044 1.00 83.19 84 ASN A CA 1
ATOM 684 C C . ASN A 1 84 ? 1.350 3.741 -17.200 1.00 83.19 84 ASN A C 1
ATOM 686 O O . ASN A 1 84 ? 0.551 2.956 -17.697 1.00 83.19 84 ASN A O 1
ATOM 690 N N . THR A 1 85 ? 2.541 3.359 -16.738 1.00 82.31 85 THR A N 1
ATOM 691 C CA . THR A 1 85 ? 3.000 1.970 -16.808 1.00 82.31 85 THR A CA 1
ATOM 692 C C . THR A 1 85 ? 2.381 1.123 -15.700 1.00 82.31 85 THR A C 1
ATOM 694 O O . THR A 1 85 ? 1.994 -0.015 -15.941 1.00 82.31 85 THR A O 1
ATOM 697 N N . LEU A 1 86 ? 2.198 1.687 -14.499 1.00 86.00 86 LEU A N 1
ATOM 698 C CA . LEU A 1 86 ? 1.443 1.030 -13.425 1.00 86.00 86 LEU A CA 1
ATOM 699 C C . LEU A 1 86 ? 0.003 0.711 -13.849 1.00 86.00 86 LEU A C 1
ATOM 701 O O . LEU A 1 86 ? -0.538 -0.308 -13.435 1.00 86.00 86 LEU A O 1
ATOM 705 N N . ALA A 1 87 ? -0.601 1.538 -14.707 1.00 89.38 87 ALA A N 1
ATOM 706 C CA . ALA A 1 87 ? -1.941 1.293 -15.238 1.00 89.38 87 ALA A CA 1
ATOM 707 C C . ALA A 1 87 ? -2.024 0.071 -16.176 1.00 89.38 87 ALA A C 1
ATOM 709 O O . ALA A 1 87 ? -3.124 -0.397 -16.458 1.00 89.38 87 ALA A O 1
ATOM 710 N N . LEU A 1 88 ? -0.887 -0.461 -16.643 1.00 88.50 88 LEU A N 1
ATOM 711 C CA . LEU A 1 88 ? -0.831 -1.708 -17.414 1.00 88.50 88 LEU A CA 1
ATOM 712 C C . LEU A 1 88 ? -0.938 -2.953 -16.523 1.00 88.50 88 LEU A C 1
ATOM 714 O O . LEU A 1 88 ? -1.160 -4.052 -17.031 1.00 88.50 88 LEU A O 1
ATOM 718 N N . LEU A 1 89 ? -0.768 -2.808 -15.204 1.00 87.44 89 LEU A N 1
ATOM 719 C CA . LEU A 1 89 ? -0.863 -3.919 -14.265 1.00 87.44 89 LEU A CA 1
ATOM 720 C C . LEU A 1 89 ? -2.310 -4.402 -14.178 1.00 87.44 89 LEU A C 1
ATOM 722 O O . LEU A 1 89 ? -3.208 -3.665 -13.783 1.00 87.44 89 LEU A O 1
ATOM 726 N N . THR A 1 90 ? -2.530 -5.669 -14.509 1.00 87.56 90 THR A N 1
ATOM 727 C CA . THR A 1 90 ? -3.861 -6.291 -14.469 1.00 87.56 90 THR A CA 1
ATOM 728 C C . THR A 1 90 ? -4.174 -6.924 -13.117 1.00 87.56 90 THR A C 1
ATOM 730 O O . THR A 1 90 ? -5.344 -7.046 -12.754 1.00 87.56 90 THR A O 1
ATOM 733 N N . LYS A 1 91 ? -3.143 -7.322 -12.360 1.00 88.06 91 LYS A N 1
ATOM 734 C CA . LYS A 1 91 ? -3.278 -7.901 -11.022 1.00 88.06 91 LYS A CA 1
ATOM 735 C C . LYS A 1 91 ? -1.996 -7.745 -10.207 1.00 88.06 91 LYS A C 1
ATOM 737 O O . LYS A 1 91 ? -0.908 -8.108 -10.654 1.00 88.06 91 LYS A O 1
ATOM 742 N N . VAL A 1 92 ? -2.149 -7.272 -8.976 1.00 89.56 92 VAL A N 1
ATOM 743 C CA . VAL A 1 92 ? -1.081 -7.164 -7.978 1.00 89.56 92 VAL A CA 1
ATOM 744 C C . VAL A 1 92 ? -1.559 -7.864 -6.712 1.00 89.56 92 VAL A C 1
ATOM 746 O O . VAL A 1 92 ? -2.648 -7.574 -6.227 1.00 89.56 92 VAL A O 1
ATOM 749 N N . CYS A 1 93 ? -0.788 -8.813 -6.185 1.00 87.69 93 CYS A N 1
ATOM 750 C CA . CYS A 1 93 ? -1.170 -9.498 -4.952 1.00 87.69 93 CYS A CA 1
ATOM 751 C C . CYS A 1 93 ? -0.978 -8.578 -3.745 1.00 87.69 93 CYS A C 1
ATOM 753 O O . CYS A 1 93 ? -1.907 -8.452 -2.956 1.00 87.69 93 CYS A O 1
ATOM 755 N N . ASN A 1 94 ? 0.181 -7.917 -3.631 1.00 88.75 94 ASN A N 1
ATOM 756 C CA . ASN A 1 94 ? 0.489 -7.008 -2.530 1.00 88.75 94 ASN A CA 1
ATOM 757 C C . ASN A 1 94 ? 1.219 -5.738 -3.005 1.00 88.75 94 ASN A C 1
ATOM 759 O O . ASN A 1 94 ? 2.293 -5.812 -3.607 1.00 88.75 94 ASN A O 1
ATOM 763 N N . LEU A 1 95 ? 0.643 -4.573 -2.701 1.00 93.75 95 LEU A N 1
ATOM 764 C CA . LEU A 1 95 ? 1.228 -3.259 -2.967 1.00 93.75 95 LEU A CA 1
ATOM 765 C C . LEU A 1 95 ? 1.816 -2.664 -1.682 1.00 93.75 95 LEU A C 1
ATOM 767 O O . LEU A 1 95 ? 1.111 -2.501 -0.691 1.00 93.75 95 LEU A O 1
ATOM 771 N N . ASN A 1 96 ? 3.081 -2.259 -1.724 1.00 92.69 96 ASN A N 1
ATOM 772 C CA . ASN A 1 96 ? 3.799 -1.677 -0.597 1.00 92.69 96 ASN A CA 1
ATOM 773 C C . ASN A 1 96 ? 4.176 -0.228 -0.929 1.00 92.69 96 ASN A C 1
ATOM 775 O O . ASN A 1 96 ? 4.972 0.013 -1.835 1.00 92.69 96 ASN A O 1
ATOM 779 N N . ILE A 1 97 ? 3.608 0.732 -0.199 1.00 93.00 97 ILE A N 1
ATOM 780 C CA . ILE A 1 97 ? 3.967 2.154 -0.291 1.00 93.00 97 ILE A CA 1
ATOM 781 C C . ILE A 1 97 ? 5.018 2.446 0.772 1.00 93.00 97 ILE A C 1
ATOM 783 O O . ILE A 1 97 ? 4.696 2.430 1.962 1.00 93.00 97 ILE A O 1
ATOM 787 N N . MET A 1 98 ? 6.254 2.701 0.351 1.00 88.56 98 MET A N 1
ATOM 788 C CA . MET A 1 98 ? 7.385 2.890 1.260 1.00 88.56 98 MET A CA 1
ATOM 789 C C . MET A 1 98 ? 7.437 4.315 1.832 1.00 88.56 98 MET A C 1
ATOM 791 O O . MET A 1 98 ? 6.815 5.237 1.308 1.00 88.56 98 MET A O 1
ATOM 795 N N . GLU A 1 99 ? 8.148 4.494 2.949 1.00 88.19 99 GLU A N 1
ATOM 796 C CA . GLU A 1 99 ? 8.216 5.764 3.695 1.00 88.19 99 GLU A CA 1
ATOM 797 C C . GLU A 1 99 ? 8.820 6.914 2.869 1.00 88.19 99 GLU A C 1
ATOM 799 O O . GLU A 1 99 ? 8.381 8.063 2.959 1.00 88.19 99 GLU A O 1
ATOM 804 N N . ASP A 1 100 ? 9.796 6.593 2.024 1.00 83.25 100 ASP A N 1
ATOM 805 C CA . ASP A 1 100 ? 10.495 7.524 1.143 1.00 83.25 100 ASP A CA 1
ATOM 8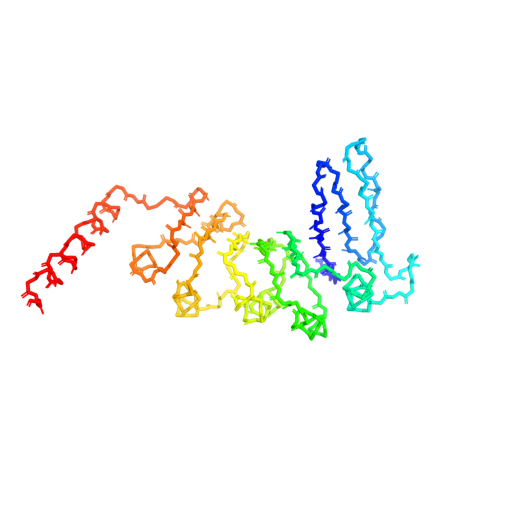06 C C . ASP A 1 100 ? 9.718 7.840 -0.147 1.00 83.25 100 ASP A C 1
ATOM 808 O O . ASP A 1 100 ? 10.128 8.712 -0.911 1.00 83.25 100 ASP A O 1
ATOM 812 N N . CYS A 1 101 ? 8.583 7.170 -0.383 1.00 84.62 101 CYS A N 1
ATOM 813 C CA . CYS A 1 101 ? 7.729 7.407 -1.539 1.00 84.62 101 CYS A CA 1
ATOM 814 C C . CYS A 1 101 ? 7.084 8.802 -1.474 1.00 84.62 101 CYS A C 1
ATOM 816 O O . CYS A 1 101 ? 6.471 9.138 -0.463 1.00 84.62 101 CYS A O 1
ATOM 818 N N . SER A 1 102 ? 7.137 9.624 -2.523 1.00 87.31 102 SER A N 1
ATOM 819 C CA . SER A 1 102 ? 6.494 10.947 -2.503 1.00 87.31 102 SER A CA 1
ATOM 820 C C . SER A 1 102 ? 4.970 10.838 -2.385 1.00 87.31 102 SER A C 1
ATOM 822 O O . SER A 1 102 ? 4.360 9.924 -2.942 1.00 87.31 102 SER A O 1
ATOM 824 N N . ASP A 1 103 ? 4.337 11.769 -1.660 1.00 91.62 103 ASP A N 1
ATOM 825 C CA . ASP A 1 103 ? 2.890 11.714 -1.385 1.00 91.62 103 ASP A CA 1
ATOM 826 C C . ASP A 1 103 ? 2.065 11.786 -2.673 1.00 91.62 103 ASP A C 1
ATOM 828 O O . ASP A 1 103 ? 1.131 11.008 -2.867 1.00 91.62 103 ASP A O 1
ATOM 832 N N . SER A 1 104 ? 2.451 12.672 -3.596 1.00 90.75 104 SER A N 1
ATOM 833 C CA . SER A 1 104 ? 1.766 12.850 -4.879 1.00 90.75 104 SER A CA 1
ATOM 834 C C . SER A 1 104 ? 1.836 11.595 -5.749 1.00 90.75 104 SER A C 1
ATOM 836 O O . SER A 1 104 ? 0.823 11.194 -6.329 1.00 90.75 104 SER A O 1
ATOM 838 N N . PHE A 1 105 ? 2.999 10.938 -5.811 1.00 88.69 105 PHE A N 1
ATOM 839 C CA . PHE A 1 105 ? 3.153 9.686 -6.545 1.00 88.69 105 PHE A CA 1
ATOM 840 C C . PHE A 1 105 ? 2.414 8.538 -5.856 1.00 88.69 105 PHE A C 1
ATOM 842 O O . PHE A 1 105 ? 1.645 7.836 -6.509 1.00 88.69 105 PHE A O 1
ATOM 849 N N . ALA A 1 106 ? 2.582 8.373 -4.541 1.00 92.12 106 ALA A N 1
ATOM 850 C CA . ALA A 1 106 ? 1.928 7.325 -3.763 1.00 92.12 106 ALA A CA 1
ATOM 851 C C . ALA A 1 106 ? 0.401 7.399 -3.878 1.00 92.12 106 ALA A C 1
ATOM 853 O O . ALA A 1 106 ? -0.248 6.393 -4.164 1.00 92.12 106 ALA A O 1
ATOM 854 N N . LYS A 1 107 ? -0.179 8.596 -3.724 1.00 93.94 107 LYS A N 1
ATOM 855 C CA . LYS A 1 107 ? -1.616 8.827 -3.898 1.00 93.94 107 LYS A CA 1
ATOM 856 C C . LYS A 1 107 ? -2.064 8.444 -5.305 1.00 93.94 107 LYS A C 1
ATOM 858 O O . LYS A 1 107 ? -3.030 7.697 -5.455 1.00 93.94 107 LYS A O 1
ATOM 863 N N . LYS A 1 108 ? -1.327 8.876 -6.335 1.00 92.50 108 LYS A N 1
ATOM 864 C CA . LYS A 1 108 ? -1.677 8.552 -7.721 1.00 92.50 108 LYS A CA 1
ATOM 865 C C . LYS A 1 108 ? -1.568 7.058 -8.024 1.00 92.50 108 LYS A C 1
ATOM 867 O O . LYS A 1 108 ? -2.413 6.504 -8.724 1.00 92.50 108 LYS A O 1
ATOM 872 N N . ALA A 1 109 ? -0.550 6.397 -7.489 1.00 91.75 109 ALA A N 1
ATOM 873 C CA . ALA A 1 109 ? -0.364 4.965 -7.640 1.00 91.75 109 ALA A CA 1
ATOM 874 C C . ALA A 1 109 ? -1.463 4.173 -6.920 1.00 91.75 109 ALA A C 1
ATOM 876 O O . ALA A 1 109 ? -1.982 3.216 -7.488 1.00 91.75 109 ALA A O 1
ATOM 877 N N . LEU A 1 110 ? -1.881 4.598 -5.722 1.00 94.75 110 LEU A N 1
ATOM 878 C CA . LEU A 1 110 ? -3.016 3.998 -5.020 1.00 94.75 110 LEU A CA 1
ATOM 879 C C . LEU A 1 110 ? -4.303 4.117 -5.842 1.00 94.75 110 LEU A C 1
ATOM 881 O O . LEU A 1 110 ? -5.011 3.123 -5.965 1.00 94.75 110 LEU A O 1
ATOM 885 N N . GLU A 1 111 ? -4.592 5.265 -6.460 1.00 93.44 111 GLU A N 1
ATOM 886 C CA . GLU A 1 111 ? -5.757 5.412 -7.353 1.00 93.44 111 GLU A CA 1
ATOM 887 C C . GLU A 1 111 ? -5.745 4.399 -8.510 1.00 93.44 111 GLU A C 1
ATOM 889 O O . GLU A 1 111 ? -6.782 3.831 -8.851 1.00 93.44 111 GLU A O 1
ATOM 894 N N . ILE A 1 112 ? -4.574 4.169 -9.109 1.00 92.81 112 ILE A N 1
ATOM 895 C CA . ILE A 1 112 ? -4.412 3.323 -10.299 1.00 92.81 112 ILE A CA 1
ATOM 896 C C . ILE A 1 112 ? -4.405 1.835 -9.949 1.00 92.81 112 ILE A C 1
ATOM 898 O O . ILE A 1 112 ? -5.001 1.035 -10.665 1.00 92.81 112 ILE A O 1
ATOM 902 N N . VAL A 1 113 ? -3.723 1.457 -8.866 1.00 92.06 113 VAL A N 1
ATOM 903 C CA . VAL A 1 113 ? -3.444 0.054 -8.532 1.00 92.06 113 VAL A CA 1
ATOM 904 C C . VAL A 1 113 ? -4.493 -0.531 -7.582 1.00 92.06 113 VAL A C 1
ATOM 906 O O . VAL A 1 113 ? -4.731 -1.735 -7.631 1.00 92.06 113 VAL A O 1
ATOM 909 N N . SER A 1 114 ? -5.188 0.280 -6.771 1.00 91.81 114 SER A N 1
ATOM 910 C CA . SER A 1 114 ? -6.242 -0.214 -5.857 1.00 91.81 114 SER A CA 1
ATOM 911 C C . SER A 1 114 ? -7.322 -1.078 -6.531 1.00 91.81 114 SER A C 1
ATOM 913 O O . SER A 1 114 ? -7.763 -2.035 -5.903 1.00 91.81 114 SER A O 1
ATOM 915 N N . PRO A 1 115 ? -7.751 -0.826 -7.786 1.00 92.81 115 PRO A N 1
ATOM 916 C CA . PRO A 1 115 ? -8.703 -1.701 -8.477 1.00 92.81 115 PRO A CA 1
ATOM 917 C C . PRO A 1 115 ? -8.179 -3.114 -8.779 1.00 92.81 115 PRO A C 1
ATOM 919 O O . PRO A 1 115 ? -8.981 -4.030 -8.957 1.00 92.81 115 PRO A O 1
ATOM 922 N N . VAL A 1 116 ? -6.857 -3.296 -8.857 1.00 93.00 116 VAL A N 1
ATOM 923 C CA . VAL A 1 116 ? -6.203 -4.555 -9.262 1.00 93.00 116 VAL A CA 1
ATOM 924 C C . VAL A 1 116 ? -5.424 -5.228 -8.128 1.00 93.00 116 VAL A C 1
ATOM 926 O O . VAL A 1 116 ? -4.822 -6.281 -8.343 1.00 93.00 116 VAL A O 1
ATOM 929 N N . THR A 1 117 ? -5.459 -4.660 -6.918 1.00 94.12 117 THR A N 1
ATOM 930 C CA . THR A 1 117 ? -4.929 -5.272 -5.694 1.00 94.12 117 THR A CA 1
ATOM 931 C C . THR A 1 117 ? -6.010 -5.430 -4.636 1.00 94.12 117 THR A C 1
ATOM 933 O O . THR A 1 117 ? -6.993 -4.694 -4.595 1.00 94.12 117 THR A O 1
ATOM 936 N N . ARG A 1 118 ? -5.824 -6.404 -3.744 1.00 93.31 118 ARG A N 1
ATOM 937 C CA . ARG A 1 118 ? -6.634 -6.536 -2.525 1.00 93.31 118 ARG A CA 1
ATOM 938 C C . ARG A 1 118 ? -5.794 -6.497 -1.256 1.00 93.31 118 ARG A C 1
ATOM 940 O O . ARG A 1 118 ? -6.369 -6.572 -0.173 1.00 93.31 118 ARG A O 1
ATOM 947 N N . GLU A 1 119 ? -4.476 -6.368 -1.369 1.00 96.31 119 GLU A N 1
ATOM 948 C CA . GLU A 1 119 ? -3.584 -6.260 -0.220 1.00 96.31 119 GLU A CA 1
ATOM 949 C C . GLU A 1 119 ? -2.681 -5.041 -0.375 1.00 96.31 119 GLU A C 1
ATOM 951 O O . GLU A 1 119 ? -2.066 -4.825 -1.426 1.00 96.31 119 GLU A O 1
ATOM 956 N N . ILE A 1 120 ? -2.659 -4.212 0.668 1.00 97.12 120 ILE A N 1
ATOM 957 C CA . ILE A 1 120 ? -1.883 -2.976 0.701 1.00 97.12 120 ILE A CA 1
ATOM 958 C C . ILE A 1 120 ? -1.151 -2.867 2.035 1.00 97.12 120 ILE A C 1
ATOM 960 O O . ILE A 1 120 ? -1.736 -3.045 3.108 1.00 97.12 120 ILE A O 1
ATOM 964 N N . VAL A 1 121 ? 0.127 -2.511 1.959 1.00 95.75 121 VAL A N 1
ATOM 965 C CA . VAL A 1 121 ? 0.958 -2.125 3.094 1.00 95.75 121 VAL A CA 1
ATOM 966 C C . VAL A 1 121 ? 1.361 -0.662 2.950 1.00 95.75 121 VAL A C 1
ATOM 968 O O . VAL A 1 121 ? 1.918 -0.249 1.934 1.00 95.75 121 VAL A O 1
ATOM 971 N N . LEU A 1 122 ? 1.083 0.124 3.986 1.00 95.31 122 LEU A N 1
ATOM 972 C CA . LEU A 1 122 ? 1.394 1.543 4.063 1.00 95.31 122 LEU A CA 1
ATOM 973 C C . LEU A 1 122 ? 2.488 1.783 5.105 1.00 95.31 122 LEU A C 1
ATOM 975 O O . LEU A 1 122 ? 2.227 1.708 6.307 1.00 95.31 122 LEU A O 1
ATOM 979 N N . PHE A 1 123 ? 3.686 2.136 4.637 1.00 92.69 123 PHE A N 1
ATOM 980 C CA . PHE A 1 123 ? 4.771 2.694 5.455 1.00 92.69 123 PHE A CA 1
ATOM 981 C C . PHE A 1 123 ? 4.720 4.226 5.520 1.00 92.69 123 PHE A C 1
ATOM 983 O O . PHE A 1 123 ? 5.604 4.848 6.101 1.00 92.69 123 PHE A O 1
ATOM 990 N N . LYS A 1 124 ? 3.668 4.834 4.963 1.00 91.06 124 LYS A N 1
ATOM 991 C CA . LYS A 1 124 ? 3.273 6.231 5.162 1.00 91.06 124 LYS A CA 1
ATOM 992 C C . LYS A 1 124 ? 1.810 6.451 4.788 1.00 91.06 124 LYS A C 1
ATOM 994 O O . LYS A 1 124 ? 1.210 5.620 4.111 1.00 91.06 124 LYS A O 1
ATOM 999 N N . ILE A 1 125 ? 1.251 7.595 5.182 1.00 93.06 125 ILE A N 1
ATOM 1000 C CA . ILE A 1 125 ? -0.079 8.049 4.752 1.00 93.06 125 ILE A CA 1
ATOM 1001 C C . ILE A 1 125 ? 0.103 9.148 3.698 1.00 93.06 125 ILE A C 1
ATOM 1003 O O . ILE A 1 125 ? 0.467 10.259 4.072 1.00 93.06 125 ILE A O 1
ATOM 1007 N N . PRO A 1 126 ? -0.146 8.876 2.404 1.00 93.62 126 PRO A N 1
ATOM 1008 C CA . PRO A 1 126 ? 0.084 9.841 1.325 1.00 93.62 126 PRO A CA 1
ATOM 1009 C C . PRO A 1 126 ? -1.105 10.793 1.095 1.00 93.62 126 PRO A C 1
ATOM 1011 O O . PRO A 1 126 ? -1.253 11.361 0.016 1.00 93.62 126 PRO A O 1
ATOM 1014 N N . PHE A 1 127 ? -2.005 10.915 2.073 1.00 94.38 127 PHE A N 1
ATOM 1015 C CA . PHE A 1 127 ? -3.229 11.704 1.960 1.00 94.38 127 PHE A CA 1
ATOM 1016 C C . PHE A 1 127 ? -3.083 13.007 2.735 1.00 94.38 127 PHE A C 1
ATOM 1018 O O . PHE A 1 127 ? -2.727 12.995 3.914 1.00 94.38 127 PHE A O 1
ATOM 1025 N N . GLU A 1 128 ? -3.406 14.121 2.084 1.00 92.25 128 GLU A N 1
ATOM 1026 C CA . GLU A 1 128 ? -3.299 15.453 2.688 1.00 92.25 128 GLU A CA 1
ATOM 1027 C C . GLU A 1 128 ? -4.404 15.685 3.720 1.00 92.25 128 GLU A C 1
ATOM 1029 O O . GLU A 1 128 ? -4.215 16.392 4.713 1.00 92.25 128 GLU A O 1
ATOM 1034 N N . THR A 1 129 ? -5.571 15.074 3.499 1.00 94.38 129 THR A N 1
ATOM 1035 C CA . THR A 1 129 ? -6.740 15.234 4.360 1.00 94.38 129 THR A CA 1
ATOM 1036 C C . THR A 1 129 ? -7.229 13.900 4.908 1.00 94.38 129 THR A C 1
ATOM 1038 O O . THR A 1 129 ? -7.071 12.829 4.314 1.00 94.38 129 THR A O 1
ATOM 1041 N N . ARG A 1 130 ? -7.892 13.972 6.066 1.00 93.25 130 ARG A N 1
ATOM 1042 C CA . ARG A 1 130 ? -8.561 12.815 6.667 1.00 93.25 130 ARG A CA 1
ATOM 1043 C C . ARG A 1 130 ? -9.660 12.257 5.757 1.00 93.25 130 ARG A C 1
ATOM 1045 O O . ARG A 1 130 ? -9.835 11.045 5.714 1.00 93.25 130 ARG A O 1
ATOM 1052 N N . GLU A 1 131 ? -10.370 13.121 5.034 1.00 95.81 131 GLU A N 1
ATOM 1053 C CA . GLU A 1 131 ? -11.445 12.735 4.114 1.00 95.81 131 GLU A CA 1
ATOM 1054 C C . GLU A 1 131 ? -10.927 11.876 2.954 1.00 95.81 131 GLU A C 1
ATOM 1056 O O . GLU A 1 131 ? -11.529 10.856 2.612 1.00 95.81 131 GLU A O 1
ATOM 1061 N N . GLU A 1 132 ? -9.775 12.236 2.387 1.00 95.56 132 GLU A N 1
ATOM 1062 C CA . GLU A 1 132 ? -9.121 11.437 1.349 1.00 95.56 132 GLU A CA 1
ATOM 1063 C C . GLU A 1 132 ? -8.717 10.060 1.878 1.00 95.56 132 GLU A C 1
ATOM 1065 O O . GLU A 1 132 ? -9.025 9.039 1.261 1.00 95.56 132 GLU A O 1
ATOM 1070 N N . PHE A 1 133 ? -8.103 10.019 3.063 1.00 95.25 133 PHE A N 1
ATOM 1071 C CA . PHE A 1 133 ? -7.743 8.763 3.714 1.00 95.25 133 PHE A CA 1
ATOM 1072 C C . PHE A 1 133 ? -8.970 7.880 3.983 1.00 95.25 133 PHE A C 1
ATOM 1074 O O . PHE A 1 133 ? -8.965 6.692 3.671 1.00 95.25 133 PHE A O 1
ATOM 1081 N N . GLN A 1 134 ? -10.054 8.448 4.510 1.00 95.88 134 GLN A N 1
ATOM 1082 C CA . GLN A 1 134 ? -11.293 7.708 4.765 1.00 95.88 134 GLN A CA 1
ATOM 1083 C C . GLN A 1 134 ? -11.982 7.255 3.475 1.00 95.88 134 GLN A C 1
ATOM 1085 O O . GLN A 1 134 ? -12.621 6.205 3.457 1.00 95.88 134 GLN A O 1
ATOM 1090 N N . THR A 1 135 ? -11.840 8.007 2.384 1.00 95.94 135 THR A N 1
ATOM 1091 C CA . THR A 1 135 ? -12.300 7.576 1.060 1.00 95.94 135 THR A CA 1
ATOM 1092 C C . THR A 1 135 ? -11.520 6.352 0.591 1.00 95.94 135 THR A C 1
ATOM 1094 O O . THR A 1 135 ? -12.130 5.383 0.143 1.00 95.94 135 THR A O 1
ATOM 1097 N N . PHE A 1 136 ? -10.198 6.342 0.778 1.00 95.81 136 PHE A N 1
ATOM 1098 C CA . PHE A 1 136 ? -9.368 5.166 0.520 1.00 95.81 136 PHE A CA 1
ATOM 1099 C C . PHE A 1 136 ? -9.767 3.962 1.389 1.00 95.81 136 PHE A C 1
ATOM 1101 O O . PHE A 1 136 ? -9.879 2.852 0.871 1.00 95.81 136 PHE A O 1
ATOM 1108 N N . LEU A 1 137 ? -10.054 4.158 2.681 1.00 95.31 137 LEU A N 1
ATOM 1109 C CA . LEU A 1 137 ? -10.449 3.070 3.589 1.00 95.31 137 LEU A CA 1
ATOM 1110 C C . LEU A 1 137 ? -11.737 2.340 3.174 1.00 95.31 137 LEU A C 1
ATOM 1112 O O . LEU A 1 137 ? -11.923 1.180 3.533 1.00 95.31 137 LEU A O 1
ATOM 1116 N N . LYS A 1 138 ? -12.608 2.975 2.381 1.00 94.56 138 LYS A N 1
ATOM 1117 C CA . LYS A 1 138 ? -13.822 2.337 1.840 1.00 94.56 138 LYS A CA 1
ATOM 1118 C C . LYS A 1 138 ? -13.527 1.304 0.745 1.00 94.56 138 LYS A C 1
ATOM 1120 O O . LYS A 1 138 ? -14.451 0.623 0.297 1.00 94.56 138 LYS A O 1
ATOM 1125 N N . SER A 1 139 ? -12.278 1.185 0.294 1.00 91.25 139 SER A N 1
ATOM 1126 C CA . SER A 1 139 ? -11.863 0.166 -0.672 1.00 91.25 139 SER A CA 1
ATOM 1127 C C . SER A 1 139 ? -12.016 -1.256 -0.106 1.00 91.25 139 SER A C 1
ATOM 1129 O O . SER A 1 139 ? -11.764 -1.521 1.068 1.00 91.25 139 SER A O 1
ATOM 1131 N N . ASN A 1 140 ? -12.448 -2.195 -0.956 1.00 90.88 140 ASN A N 1
ATOM 1132 C CA . ASN A 1 140 ? -12.735 -3.586 -0.573 1.00 90.88 140 ASN A CA 1
ATOM 1133 C C . ASN A 1 140 ? -11.462 -4.450 -0.526 1.00 90.88 140 ASN A C 1
ATOM 1135 O O . ASN A 1 140 ? -11.302 -5.396 -1.315 1.00 90.88 140 ASN A O 1
ATOM 1139 N N . LEU A 1 141 ? -10.559 -4.103 0.391 1.00 94.75 141 LEU A N 1
ATOM 1140 C CA . LEU A 1 141 ? -9.291 -4.795 0.609 1.00 94.75 141 LEU A CA 1
ATOM 1141 C C . LEU A 1 141 ? -9.491 -6.086 1.411 1.00 94.75 141 LEU A C 1
ATOM 1143 O O . LEU A 1 141 ? -10.242 -6.142 2.382 1.00 94.75 141 LEU A O 1
ATOM 1147 N N . ASN A 1 142 ? -8.760 -7.132 1.045 1.00 96.06 142 ASN A N 1
ATOM 1148 C CA . ASN A 1 142 ? -8.621 -8.321 1.879 1.00 96.06 142 ASN A CA 1
ATOM 1149 C C . ASN A 1 142 ? -7.682 -8.047 3.057 1.00 96.06 142 ASN A C 1
ATOM 1151 O O . ASN A 1 142 ? -7.899 -8.553 4.157 1.00 96.06 142 ASN A O 1
ATOM 1155 N N . TYR A 1 143 ? -6.646 -7.241 2.829 1.00 96.31 143 TYR A N 1
ATOM 1156 C CA . TYR A 1 143 ? -5.653 -6.927 3.840 1.00 96.31 143 TYR A CA 1
ATOM 1157 C C . TYR A 1 143 ? -5.170 -5.484 3.722 1.00 96.31 143 TYR A C 1
ATOM 1159 O O . TYR A 1 143 ? -4.768 -5.034 2.650 1.00 96.31 143 TYR A O 1
ATOM 1167 N N . LEU A 1 144 ? -5.187 -4.772 4.845 1.00 96.19 144 LEU A N 1
ATOM 1168 C CA . LEU A 1 144 ? -4.566 -3.465 4.993 1.00 96.19 144 LEU A CA 1
ATOM 1169 C C . LEU A 1 144 ? -3.619 -3.502 6.191 1.00 96.19 144 LEU A C 1
ATOM 1171 O O . LEU A 1 144 ? -4.038 -3.781 7.315 1.00 96.19 144 LEU A O 1
ATOM 1175 N N . ASN A 1 145 ? -2.350 -3.197 5.953 1.00 95.06 145 ASN A N 1
ATOM 1176 C CA . ASN A 1 145 ? -1.346 -3.026 6.993 1.00 95.06 145 ASN A CA 1
ATOM 1177 C C . ASN A 1 145 ? -0.898 -1.567 7.044 1.00 95.06 145 ASN A C 1
ATOM 1179 O O . ASN A 1 145 ? -0.508 -1.009 6.021 1.00 95.06 145 ASN A O 1
ATOM 1183 N N . ILE A 1 146 ? -0.934 -0.961 8.226 1.00 93.69 146 ILE A N 1
ATOM 1184 C CA . ILE A 1 146 ? -0.492 0.416 8.456 1.00 93.69 146 ILE A CA 1
ATOM 1185 C C . ILE A 1 146 ? 0.662 0.377 9.459 1.00 93.69 146 ILE A C 1
ATOM 1187 O O . ILE A 1 146 ? 0.467 0.111 10.649 1.00 93.69 146 ILE A O 1
ATOM 1191 N N . GLU A 1 147 ? 1.867 0.650 8.969 1.00 90.50 147 GLU A N 1
ATOM 1192 C CA . GLU A 1 147 ? 3.120 0.595 9.724 1.00 90.50 147 GLU A CA 1
ATOM 1193 C C . GLU A 1 147 ? 3.375 1.905 10.467 1.00 90.50 147 GLU A C 1
ATOM 1195 O O . GLU A 1 147 ? 4.303 2.643 10.168 1.00 90.50 147 GLU A O 1
ATOM 1200 N N . THR A 1 148 ? 2.556 2.231 11.467 1.00 81.12 148 THR A N 1
ATOM 1201 C CA . THR A 1 148 ? 2.615 3.560 12.111 1.00 81.12 148 THR A CA 1
ATOM 1202 C C . THR A 1 148 ? 3.958 3.899 12.771 1.00 81.12 148 THR A C 1
ATOM 1204 O O . THR A 1 148 ? 4.210 5.066 13.063 1.00 81.12 148 THR A O 1
ATOM 1207 N N . SER A 1 149 ? 4.846 2.919 12.994 1.00 79.81 149 SER A N 1
ATOM 1208 C CA . SER A 1 149 ? 6.214 3.182 13.462 1.00 79.81 149 SER A CA 1
ATOM 1209 C C . SER A 1 149 ? 7.039 4.046 12.511 1.00 79.81 149 SER A C 1
ATOM 1211 O O . SER A 1 149 ? 7.942 4.724 12.990 1.00 79.81 149 SER A O 1
ATOM 1213 N N . THR A 1 150 ? 6.741 4.047 11.210 1.00 79.31 150 THR A N 1
ATOM 1214 C CA . THR A 1 150 ? 7.443 4.889 10.228 1.00 79.31 150 THR A CA 1
ATOM 1215 C C . THR A 1 150 ? 6.834 6.295 10.119 1.00 79.31 150 THR A C 1
ATOM 1217 O O . THR A 1 150 ? 7.432 7.191 9.543 1.00 79.31 150 THR A O 1
ATOM 1220 N N . PHE A 1 151 ? 5.661 6.547 10.716 1.00 81.75 151 PHE A N 1
ATOM 1221 C CA . PHE A 1 151 ? 4.984 7.856 10.704 1.00 81.75 151 PHE A CA 1
ATOM 1222 C C . PHE A 1 151 ? 4.179 8.069 12.003 1.00 81.75 151 PHE A C 1
ATOM 1224 O O . PHE A 1 151 ? 2.944 8.095 12.001 1.00 81.75 151 PHE A O 1
ATOM 1231 N N . PRO A 1 152 ? 4.867 8.252 13.147 1.00 74.31 152 PRO A N 1
ATOM 1232 C CA . PRO A 1 152 ? 4.262 8.167 14.482 1.00 74.31 152 PRO A CA 1
ATOM 1233 C C . PRO A 1 152 ? 3.283 9.302 14.815 1.00 74.31 152 PRO A C 1
ATOM 1235 O O . PRO A 1 152 ? 2.549 9.219 15.798 1.00 74.31 152 PRO A O 1
ATOM 1238 N N . THR A 1 153 ? 3.271 10.381 14.031 1.00 81.88 153 THR A N 1
ATOM 1239 C CA . THR A 1 153 ? 2.344 11.508 14.210 1.00 81.88 153 THR A CA 1
ATOM 1240 C C . THR A 1 153 ? 0.929 11.177 13.746 1.00 81.88 153 THR A C 1
ATOM 1242 O O . THR A 1 153 ? -0.032 11.791 14.216 1.00 81.88 153 THR A O 1
ATOM 1245 N N . PHE A 1 154 ? 0.777 10.204 12.848 1.00 85.62 154 PHE A N 1
ATOM 1246 C CA . PHE A 1 154 ? -0.527 9.780 12.378 1.00 85.62 154 PHE A CA 1
ATOM 1247 C C . PHE A 1 154 ? -1.213 8.901 13.419 1.00 85.62 154 PHE A C 1
ATOM 1249 O O . PHE A 1 154 ? -0.703 7.859 13.833 1.00 85.62 154 PHE A O 1
ATOM 1256 N N . LYS A 1 155 ? -2.430 9.289 13.795 1.00 87.25 155 LYS A N 1
ATOM 1257 C CA . LYS A 1 155 ? -3.271 8.501 14.690 1.00 87.25 155 LYS A CA 1
ATOM 1258 C C . LYS A 1 155 ? -4.434 7.899 13.913 1.00 87.25 155 LYS A C 1
ATOM 1260 O O . LYS A 1 155 ? -5.339 8.623 13.492 1.00 87.25 155 LYS A O 1
ATOM 1265 N N . PHE A 1 156 ? -4.439 6.574 13.799 1.00 89.81 156 PHE A N 1
ATOM 1266 C CA . PHE A 1 156 ? -5.624 5.828 13.384 1.00 89.81 156 PHE A CA 1
ATOM 1267 C C . PHE A 1 156 ? -6.687 5.915 14.488 1.00 89.81 156 PHE A C 1
ATOM 1269 O O . PHE A 1 156 ? -6.377 5.766 15.673 1.00 89.81 156 PHE A O 1
ATOM 1276 N N . THR A 1 157 ? -7.927 6.215 14.119 1.00 91.06 157 THR A N 1
ATOM 1277 C CA . THR A 1 157 ? -9.020 6.511 15.055 1.00 91.06 157 THR A CA 1
ATOM 1278 C C . THR A 1 157 ? -10.140 5.484 14.968 1.00 91.06 157 THR A C 1
ATOM 1280 O O . THR A 1 157 ? -10.210 4.679 14.043 1.00 91.06 157 THR A O 1
ATOM 1283 N N . LEU A 1 158 ? -11.047 5.524 15.946 1.00 90.50 158 LEU A N 1
ATOM 1284 C CA . LEU A 1 158 ? -12.267 4.724 15.907 1.00 90.50 158 LEU A CA 1
ATOM 1285 C C . LEU A 1 158 ? -13.120 5.045 14.669 1.00 90.50 158 LEU A C 1
ATOM 1287 O O . LEU A 1 158 ? -13.713 4.141 14.102 1.00 90.50 158 LEU A O 1
ATOM 1291 N N . GLU A 1 159 ? -13.173 6.304 14.236 1.00 91.56 159 GLU A N 1
ATOM 1292 C CA . GLU A 1 159 ? -13.930 6.703 13.045 1.00 91.56 159 GLU A CA 1
ATOM 1293 C C . GLU A 1 159 ? -13.370 6.051 11.774 1.00 91.56 159 GLU A C 1
ATOM 1295 O O . GLU A 1 159 ? -14.122 5.482 10.987 1.00 91.56 159 GLU A O 1
ATOM 1300 N N . ASP A 1 160 ? -12.042 6.031 11.632 1.00 93.06 160 ASP A N 1
ATOM 1301 C CA . ASP A 1 160 ? -11.368 5.312 10.547 1.00 93.06 160 ASP A CA 1
ATOM 1302 C C . ASP A 1 160 ? -11.699 3.810 10.580 1.00 93.06 160 ASP A C 1
ATOM 1304 O O . ASP A 1 160 ? -11.993 3.209 9.546 1.00 93.06 160 ASP A O 1
ATOM 1308 N N . LEU A 1 161 ? -11.704 3.208 11.777 1.00 91.75 161 LEU A N 1
ATOM 1309 C CA . LEU A 1 161 ? -12.053 1.796 11.963 1.00 91.75 161 LEU A CA 1
ATOM 1310 C C . LEU A 1 161 ? -13.510 1.496 11.588 1.00 91.75 161 LEU A C 1
ATOM 1312 O O . LEU A 1 161 ? -13.808 0.410 11.110 1.00 91.75 161 LEU A O 1
ATOM 1316 N N . MET A 1 162 ? -14.427 2.429 11.823 1.00 90.19 162 MET A N 1
ATOM 1317 C CA . MET A 1 162 ? -15.843 2.247 11.497 1.00 90.19 162 MET A CA 1
ATOM 1318 C C . MET A 1 162 ? -16.118 2.350 9.990 1.00 90.19 162 MET A C 1
ATOM 1320 O O . MET A 1 162 ? -17.120 1.818 9.525 1.00 90.19 162 MET A O 1
ATOM 1324 N N . ILE A 1 163 ? -15.260 3.051 9.242 1.00 92.81 163 ILE A N 1
ATOM 1325 C CA . ILE A 1 163 ? -15.423 3.298 7.799 1.00 92.81 163 ILE A CA 1
ATOM 1326 C C . ILE A 1 163 ? -14.658 2.276 6.946 1.00 92.81 163 ILE A C 1
ATOM 1328 O O . ILE A 1 163 ? -14.994 2.084 5.777 1.00 92.81 163 ILE A O 1
ATOM 1332 N N . THR A 1 164 ? -13.621 1.642 7.498 1.00 91.81 164 THR A N 1
ATOM 1333 C CA . THR A 1 164 ? -12.796 0.703 6.734 1.00 91.81 164 THR A CA 1
ATOM 1334 C C . THR A 1 164 ? -13.574 -0.536 6.296 1.00 91.81 164 THR A C 1
ATOM 1336 O O . THR A 1 164 ? -14.226 -1.194 7.103 1.00 91.81 164 THR A O 1
ATOM 1339 N N . ASN A 1 165 ? -13.446 -0.884 5.016 1.00 91.56 165 ASN A N 1
ATOM 1340 C CA . ASN A 1 165 ? -13.998 -2.110 4.433 1.00 91.56 165 ASN A CA 1
ATOM 1341 C C . ASN A 1 165 ? -12.948 -3.229 4.310 1.00 91.56 165 ASN A C 1
ATOM 1343 O O . ASN A 1 165 ? -13.194 -4.249 3.664 1.00 91.56 165 ASN A O 1
ATOM 1347 N N . ALA A 1 166 ? -11.768 -3.055 4.912 1.00 94.81 166 ALA A N 1
ATOM 1348 C CA . ALA A 1 166 ? -10.732 -4.079 4.899 1.00 94.81 166 ALA A CA 1
ATOM 1349 C C . ALA A 1 166 ? -11.155 -5.313 5.719 1.00 94.81 166 ALA A C 1
ATOM 1351 O O . ALA A 1 166 ? -11.493 -5.191 6.896 1.00 94.81 166 ALA A O 1
ATOM 1352 N N . LEU A 1 167 ? -11.065 -6.516 5.135 1.00 93.81 167 LEU A N 1
ATOM 1353 C CA . LEU A 1 167 ? -11.384 -7.770 5.841 1.00 93.81 167 LEU A CA 1
ATOM 1354 C C . LEU A 1 167 ? -10.430 -8.040 7.010 1.00 93.81 167 LEU A C 1
ATOM 1356 O O . LEU A 1 167 ? -10.829 -8.565 8.049 1.00 93.81 167 LEU A O 1
ATOM 1360 N N . LYS A 1 168 ? -9.155 -7.689 6.835 1.00 94.50 168 LYS A N 1
ATOM 1361 C CA . LYS A 1 168 ? -8.130 -7.766 7.870 1.00 94.50 168 LYS A CA 1
ATOM 1362 C C . LYS A 1 168 ? -7.371 -6.448 7.922 1.00 94.50 168 LYS A C 1
ATOM 1364 O O . LYS A 1 168 ? -6.765 -6.035 6.936 1.00 94.50 168 LYS A O 1
ATOM 1369 N N . LEU A 1 169 ? -7.366 -5.830 9.097 1.00 93.38 169 LEU A N 1
ATOM 1370 C CA . LEU A 1 169 ? -6.612 -4.618 9.390 1.00 93.38 169 LEU A CA 1
ATOM 1371 C C . LEU A 1 169 ? -5.495 -4.941 10.382 1.00 93.38 169 LEU A C 1
ATOM 1373 O O . LEU A 1 169 ? -5.756 -5.495 11.451 1.00 93.38 169 LEU A O 1
ATOM 1377 N N . ASN A 1 170 ? -4.265 -4.571 10.042 1.00 92.06 170 ASN A N 1
ATOM 1378 C CA . ASN A 1 170 ? -3.141 -4.585 10.965 1.00 92.06 170 ASN A CA 1
ATOM 1379 C C . ASN A 1 170 ? -2.643 -3.157 11.212 1.00 92.06 170 ASN A C 1
ATOM 1381 O O . ASN A 1 170 ? -2.353 -2.420 10.272 1.00 92.06 170 ASN A O 1
ATOM 1385 N N . LEU A 1 171 ? -2.553 -2.774 12.485 1.00 89.00 171 LEU A N 1
ATOM 1386 C CA . LEU A 1 171 ? -2.056 -1.472 12.924 1.00 89.00 171 LEU A CA 1
ATOM 1387 C C . LEU A 1 171 ? -0.772 -1.703 13.721 1.00 89.00 171 LEU A C 1
ATOM 1389 O O . LEU A 1 171 ? -0.798 -1.892 14.941 1.00 89.00 171 LEU A O 1
ATOM 1393 N N . ASN A 1 172 ? 0.365 -1.717 13.034 1.00 77.50 172 ASN A N 1
ATOM 1394 C CA . ASN A 1 172 ? 1.650 -1.964 13.673 1.00 77.50 172 ASN A CA 1
ATOM 1395 C C . ASN A 1 172 ? 2.058 -0.725 14.469 1.00 77.50 172 ASN A C 1
ATOM 1397 O O . ASN A 1 172 ? 2.341 0.329 13.907 1.00 77.50 172 ASN A O 1
ATOM 1401 N N . ASN A 1 173 ? 2.026 -0.852 15.800 1.00 68.81 173 ASN A N 1
ATOM 1402 C CA . ASN A 1 173 ? 2.263 0.196 16.808 1.00 68.81 173 ASN A CA 1
ATOM 1403 C C . ASN A 1 173 ? 1.180 1.291 16.924 1.00 68.81 173 ASN A C 1
ATOM 1405 O O . ASN A 1 173 ? 1.170 2.031 17.911 1.00 68.81 173 ASN A O 1
ATOM 1409 N N . GLY A 1 174 ? 0.207 1.314 16.011 1.00 64.62 174 GLY A N 1
ATOM 1410 C CA . GLY A 1 174 ? -0.923 2.242 15.994 1.00 64.62 174 GLY A CA 1
ATOM 1411 C C . GLY A 1 174 ? -2.046 1.729 16.880 1.00 64.62 174 GLY A C 1
ATOM 1412 O O . GLY A 1 174 ? -2.977 1.083 16.410 1.00 64.62 174 GLY A O 1
ATOM 1413 N N . LYS A 1 175 ? -1.942 1.939 18.192 1.00 69.19 175 LYS A N 1
ATOM 1414 C CA . LYS A 1 175 ? -2.874 1.315 19.138 1.00 69.19 175 LYS A CA 1
ATOM 1415 C C . LYS A 1 175 ? -4.128 2.163 19.327 1.00 69.19 175 LYS A C 1
ATOM 1417 O O . LYS A 1 175 ? -4.077 3.220 19.954 1.00 69.19 175 LYS A O 1
ATOM 1422 N N . LEU A 1 176 ? -5.265 1.636 18.874 1.00 81.31 176 LEU A N 1
ATOM 1423 C CA . LEU A 1 176 ? -6.547 1.966 19.491 1.00 81.31 176 LEU A CA 1
ATOM 1424 C C . LEU A 1 176 ? -6.523 1.476 20.940 1.00 81.31 176 LEU A C 1
ATOM 1426 O O . LEU A 1 176 ? -6.006 0.397 21.244 1.00 81.31 176 LEU A O 1
ATOM 1430 N N . ASN A 1 177 ? -7.065 2.270 21.853 1.00 84.12 177 ASN A N 1
ATOM 1431 C CA . ASN A 1 177 ? -7.168 1.851 23.244 1.00 84.12 177 ASN A CA 1
ATOM 1432 C C . ASN A 1 177 ? -8.363 0.897 23.448 1.00 84.12 177 ASN A C 1
ATOM 1434 O O . ASN A 1 177 ? -9.279 0.818 22.631 1.00 84.12 177 ASN A O 1
ATOM 1438 N N . LEU A 1 178 ? -8.382 0.190 24.584 1.00 84.31 178 LEU A N 1
ATOM 1439 C CA . LEU A 1 178 ? -9.449 -0.763 24.929 1.00 84.31 178 LEU A CA 1
ATOM 1440 C C . LEU A 1 178 ? -10.853 -0.143 24.886 1.00 84.31 178 LEU A C 1
ATOM 1442 O O . LEU A 1 178 ? -11.813 -0.823 24.538 1.00 84.31 178 LEU A O 1
ATOM 1446 N N . LYS A 1 179 ? -10.994 1.143 25.233 1.00 88.69 179 LYS A N 1
ATOM 1447 C CA . LYS A 1 179 ? -12.288 1.832 25.200 1.00 88.69 179 LYS A CA 1
ATOM 1448 C C . LYS A 1 179 ? -12.768 2.026 23.760 1.00 88.69 179 LYS A C 1
ATOM 1450 O O . LYS A 1 179 ? -13.942 1.780 23.500 1.00 88.69 179 LYS A O 1
ATOM 1455 N N . GLU A 1 180 ? -11.879 2.428 22.854 1.00 88.50 180 GLU A N 1
ATOM 1456 C CA . GLU A 1 180 ? -12.160 2.573 21.419 1.00 88.50 180 GLU A CA 1
ATOM 1457 C C . GLU A 1 180 ? -12.517 1.216 20.794 1.00 88.50 180 G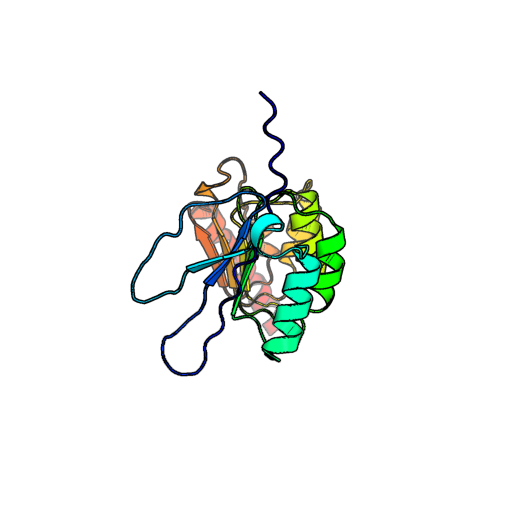LU A C 1
ATOM 1459 O O . GLU A 1 180 ? -13.554 1.101 20.149 1.00 88.50 180 GLU A O 1
ATOM 1464 N N . ILE A 1 181 ? -11.741 0.165 21.076 1.00 85.62 181 ILE A N 1
ATOM 1465 C CA . ILE A 1 181 ? -12.007 -1.199 20.585 1.00 85.62 181 ILE A CA 1
ATOM 1466 C C . ILE A 1 181 ? -13.349 -1.732 21.113 1.00 85.62 181 ILE A C 1
ATOM 1468 O O . ILE A 1 181 ? -14.164 -2.254 20.355 1.00 85.62 181 ILE A O 1
ATOM 1472 N N . ASN A 1 182 ? -13.632 -1.560 22.406 1.00 88.00 182 ASN A N 1
ATOM 1473 C CA . ASN A 1 182 ? -14.914 -1.974 22.978 1.00 88.00 182 ASN A CA 1
ATOM 1474 C C . ASN A 1 182 ? -16.091 -1.189 22.382 1.00 88.00 182 ASN A C 1
ATOM 1476 O O . ASN A 1 182 ? -17.185 -1.734 22.253 1.00 88.00 182 ASN A O 1
ATOM 1480 N N . GLN A 1 183 ? -15.890 0.089 22.044 1.00 88.31 183 GLN A N 1
ATOM 1481 C CA . GLN A 1 183 ? -16.913 0.882 21.368 1.00 88.31 183 GLN A CA 1
ATOM 1482 C C . GLN A 1 183 ? -17.157 0.381 19.944 1.00 88.31 183 GLN A C 1
ATOM 1484 O O . GLN A 1 183 ? -18.314 0.265 19.556 1.00 88.31 183 GLN A O 1
ATOM 1489 N N . PHE A 1 184 ? -16.102 0.031 19.205 1.00 87.25 184 PHE A N 1
ATOM 1490 C CA . PHE A 1 184 ? -16.225 -0.586 17.885 1.00 87.25 184 PHE A CA 1
ATOM 1491 C C . PHE A 1 184 ? -17.093 -1.847 17.934 1.00 87.25 184 PHE A C 1
ATOM 1493 O O . PHE A 1 184 ? -18.079 -1.934 17.209 1.00 87.25 184 PHE A O 1
ATOM 1500 N N . PHE A 1 185 ? -16.797 -2.784 18.842 1.00 85.31 185 PHE A N 1
ATOM 1501 C CA . PHE A 1 185 ? -17.582 -4.016 18.955 1.00 85.31 185 PHE A CA 1
ATOM 1502 C C . PHE A 1 185 ? -19.046 -3.762 19.326 1.00 85.31 185 PHE A C 1
ATOM 1504 O O . PHE A 1 185 ? -19.924 -4.420 18.775 1.00 85.31 185 PHE A O 1
ATOM 1511 N N . ARG A 1 186 ? -19.335 -2.799 20.214 1.00 86.81 186 ARG A N 1
ATOM 1512 C CA . ARG A 1 186 ? -20.725 -2.416 20.521 1.00 86.81 186 ARG A CA 1
ATOM 1513 C C . ARG A 1 186 ? -21.450 -1.888 19.287 1.00 86.81 186 ARG A C 1
ATOM 1515 O O . ARG A 1 186 ? -22.515 -2.398 18.962 1.00 86.81 186 ARG A O 1
ATOM 1522 N N . ASN A 1 187 ? -20.840 -0.937 18.579 1.00 85.50 187 ASN A N 1
ATOM 1523 C CA . ASN A 1 187 ? -21.422 -0.358 17.369 1.00 85.50 187 ASN A CA 1
ATOM 1524 C C . ASN A 1 187 ? -21.669 -1.431 16.298 1.00 85.50 187 ASN A C 1
ATOM 1526 O O . ASN A 1 187 ? -22.727 -1.458 15.680 1.00 85.50 187 ASN A O 1
ATOM 1530 N N . TRP A 1 188 ? -20.705 -2.330 16.092 1.00 80.31 188 TRP A N 1
ATOM 1531 C CA . TRP A 1 188 ? -20.810 -3.406 15.108 1.00 80.31 188 TRP A CA 1
ATOM 1532 C C . TRP A 1 188 ? -21.941 -4.387 15.440 1.00 80.31 188 TRP A C 1
ATOM 1534 O O . TRP A 1 188 ? -22.734 -4.736 14.569 1.00 80.31 188 TRP A O 1
ATOM 1544 N N . MET A 1 189 ? -22.066 -4.784 16.710 1.00 78.06 189 MET A N 1
ATOM 1545 C CA . MET A 1 189 ? -23.162 -5.644 17.161 1.00 78.06 189 MET A CA 1
ATOM 1546 C C . MET A 1 189 ? -24.525 -4.962 17.004 1.00 78.06 189 MET A C 1
ATOM 1548 O O . MET A 1 189 ? -25.461 -5.603 16.546 1.00 78.06 189 MET A O 1
ATOM 1552 N N . GLU A 1 190 ? -24.649 -3.674 17.331 1.00 79.12 190 GLU A N 1
ATOM 1553 C CA . GLU A 1 190 ? -25.904 -2.927 17.158 1.00 79.12 190 GLU A CA 1
ATOM 1554 C C . GLU A 1 190 ? -26.319 -2.823 15.681 1.00 79.12 190 GLU A C 1
ATOM 1556 O O . GLU A 1 190 ? -27.490 -3.020 15.363 1.00 79.12 190 GLU A O 1
ATOM 1561 N N . ILE A 1 191 ? -25.370 -2.594 14.767 1.00 70.88 191 ILE A N 1
ATOM 1562 C CA . ILE A 1 191 ? -25.635 -2.557 13.319 1.00 70.88 191 ILE A CA 1
ATOM 1563 C C . ILE A 1 191 ? -26.142 -3.917 12.811 1.00 70.88 191 ILE A C 1
ATOM 1565 O O . ILE A 1 191 ? -27.129 -3.962 12.075 1.00 70.88 191 ILE A O 1
ATOM 1569 N N . ASN A 1 192 ? -25.518 -5.022 13.233 1.00 59.00 192 ASN A N 1
ATOM 1570 C CA . ASN A 1 192 ? -25.926 -6.368 12.813 1.00 59.00 192 ASN A CA 1
ATOM 1571 C C . ASN A 1 192 ? -27.262 -6.798 13.439 1.00 59.00 192 ASN A C 1
ATOM 1573 O O . ASN A 1 192 ? -28.075 -7.436 12.778 1.00 59.00 192 ASN A O 1
ATOM 1577 N N . VAL A 1 193 ? -27.538 -6.392 14.682 1.00 55.44 193 VAL A N 1
ATOM 1578 C CA . VAL A 1 193 ? -28.826 -6.661 15.339 1.00 55.44 193 VAL A CA 1
ATOM 1579 C C . VAL A 1 193 ? -29.966 -5.893 14.666 1.00 55.44 193 VAL A C 1
ATOM 1581 O O . VAL A 1 193 ? -31.070 -6.410 14.591 1.00 55.44 193 VAL A O 1
ATOM 1584 N N . ILE A 1 194 ? -29.742 -4.690 14.133 1.00 52.53 194 ILE A N 1
ATOM 1585 C CA . ILE A 1 194 ? -30.791 -3.947 13.411 1.00 52.53 194 ILE A CA 1
ATOM 1586 C C . ILE A 1 194 ? -31.087 -4.575 12.032 1.00 52.53 194 ILE A C 1
ATOM 1588 O O . ILE A 1 194 ? -32.240 -4.564 11.591 1.00 52.53 194 ILE A O 1
ATOM 1592 N N . GLN A 1 195 ? -30.088 -5.168 11.366 1.00 47.66 195 GLN A N 1
ATOM 1593 C CA . GLN A 1 195 ? -30.292 -5.873 10.091 1.00 47.66 195 GLN A CA 1
ATOM 1594 C C . GLN A 1 195 ? -31.123 -7.160 10.245 1.00 47.66 195 GLN A C 1
ATOM 1596 O O . GLN A 1 195 ? -31.965 -7.428 9.393 1.00 47.66 195 GLN A O 1
ATOM 1601 N N . ASP A 1 196 ? -30.990 -7.889 11.358 1.00 47.72 196 ASP A N 1
ATOM 1602 C CA . ASP A 1 196 ? -31.754 -9.127 11.606 1.00 47.72 196 ASP A CA 1
ATOM 1603 C C . ASP A 1 196 ? -33.260 -8.907 11.873 1.00 47.72 196 ASP A C 1
ATOM 1605 O O . ASP A 1 196 ? -34.046 -9.848 11.800 1.00 47.72 196 ASP A O 1
ATOM 1609 N N . TRP A 1 197 ? -33.694 -7.676 12.171 1.00 44.12 197 TRP A N 1
ATOM 1610 C CA . TRP A 1 197 ? -35.110 -7.346 12.428 1.00 44.12 197 TRP A CA 1
ATOM 1611 C C . TRP A 1 197 ? -35.793 -6.648 11.242 1.00 44.12 197 TRP A C 1
ATOM 1613 O O . TRP A 1 197 ? -36.920 -6.169 11.372 1.00 44.12 197 TRP A O 1
ATOM 1623 N N . SER A 1 198 ? -35.113 -6.561 10.093 1.00 42.41 198 SER A N 1
ATOM 1624 C CA . SER A 1 198 ? -35.623 -5.924 8.868 1.00 42.41 198 SER A CA 1
ATOM 1625 C C . SER A 1 198 ? -35.820 -6.884 7.679 1.00 42.41 198 SER A C 1
ATOM 1627 O O . SER A 1 198 ? -36.085 -6.426 6.566 1.00 42.41 198 SER A O 1
ATOM 1629 N N . THR A 1 199 ? -35.788 -8.199 7.924 1.00 41.31 199 THR A N 1
ATOM 1630 C CA . THR A 1 199 ? -36.242 -9.275 7.013 1.00 41.31 199 THR A CA 1
ATOM 1631 C C . THR A 1 199 ? -37.457 -9.998 7.567 1.00 41.31 199 THR A C 1
ATOM 1633 O O . THR A 1 199 ? -38.353 -10.334 6.761 1.00 41.31 199 THR A O 1
#

Foldseek 3Di:
DDDQAQFWFWFFWDDDPDQATEGETEGQDDDDFDDDPSYRYHYDYCVVPVDDPLRVLVVCCVVVVDLETAETETAAEHDCVSLVSLLVGQAYAEYEYALRHALVSSLSSCVRCLVRYQHYEYLDDSDPDPVSVLVSQQRQHQYYEYQCVSPVVDADALVSVLSGNHVYYHYNVRDDDPVSVVVNVVVVVVVVVVVVVPD

Sequence (199 aa):
MIVDNDHFDVSVRFEWCRAEGLKYFFNTENVPNLVNVMFQERTFNHENTGLSPSQWLERVLDVTNCESLQEVFLCGSPKLEVCNTLALLTKVCNLNIMEDCSDSFAKKALEIVSPVTREIVLFKIPFETREEFQTFLKSNLNYLNIETSTFPTFKFTLEDLMITNALKLNLNNGKLNLKEINQFFRNWMEINVIQDWST